Protein AF-A0A2G9S3C5-F1 (afdb_monomer_lite)

Secondary structure (DSSP, 8-state):
--HHHHHHHHHHHHHHHHHHHHHHHHHHT-SS--HHHHHH---EEE-TTS-EEEPPP-PPPPPPSSTT-----TTGGGSPPSSPPPGGGSPP----------------------S-----PPPPTT----TT-----------SS--S---S----PPP-----------TTSPPPPHHHHHHHHHIIIIIS---TT---SSTT----HHHHHHHHHHH-SS---HHHHHHHIIIIIHHHHTT-

pLDDT: mean 74.0, std 19.71, range [33.94, 97.19]

Organism: Aquarana catesbeiana (NCBI:txid8400)

InterPro domains:
  IPR001005 SANT/Myb domain [PS50090] (176-237)
  IPR009057 Homedomain-like superfamily [SSF46689] (173-240)
  IPR038000 E1A-binding protein p400 [PTHR46459] (43-244)

Sequence (244 aa):
MTKKKWEALHLKENKKWEERMAWEEAEEQLLTYTREDAYNKEFIYDGPDGQTEVMPIWTPPTPPQDENDIYIDSVMCLMYDTNPILESKLPPVYVRKEHKRHKADPAGRKKKQRHGESVVPPRSLFDRATPGMLKVKREGKEQKKNILLKQQAQFAKPLPTLVKPANESGPDNPEWLISEDWALLQAVKHLLELPLNLTVVSPAHTPNWDLVSDVVNSCSRIYRSSKQCRSRYENVIIPREEGK

Radius of gyration: 35.06 Å; chains: 1; bounding box: 85×92×86 Å

Structure (mmCIF, N/CA/C/O backbone):
data_AF-A0A2G9S3C5-F1
#
_entry.id   AF-A0A2G9S3C5-F1
#
loop_
_atom_site.group_PDB
_atom_site.id
_atom_site.type_symbol
_atom_site.label_atom_id
_atom_site.label_alt_id
_atom_site.label_comp_id
_atom_site.label_asym_id
_atom_site.label_entity_id
_atom_site.label_seq_id
_atom_site.pdbx_PDB_ins_code
_atom_site.Cartn_x
_atom_site.Cartn_y
_atom_site.Cartn_z
_atom_site.occupancy
_atom_site.B_iso_or_equiv
_atom_site.auth_seq_id
_atom_site.auth_comp_id
_atom_site.auth_asym_id
_atom_site.auth_atom_id
_atom_site.pdbx_PDB_model_num
ATOM 1 N N . MET A 1 1 ? -45.649 4.265 52.871 1.00 58.94 1 MET A N 1
ATOM 2 C CA . MET A 1 1 ? -44.458 5.094 52.560 1.00 58.94 1 MET A CA 1
ATOM 3 C C . MET A 1 1 ? -44.903 6.536 52.350 1.00 58.94 1 MET A C 1
ATOM 5 O O . MET A 1 1 ? -45.973 6.732 51.798 1.00 58.94 1 MET A O 1
ATOM 9 N N . THR A 1 2 ? -44.151 7.538 52.812 1.00 86.00 2 THR A N 1
ATOM 10 C CA . THR A 1 2 ? -44.475 8.959 52.573 1.00 86.00 2 THR A CA 1
ATOM 11 C C . THR A 1 2 ? -44.024 9.379 51.169 1.00 86.00 2 THR A C 1
ATOM 13 O O . THR A 1 2 ? -43.006 8.878 50.698 1.00 86.00 2 THR A O 1
ATOM 16 N N . LYS A 1 3 ? -44.736 10.309 50.510 1.00 87.69 3 LYS A N 1
ATOM 17 C CA . LYS A 1 3 ? -44.421 10.812 49.152 1.00 87.69 3 LYS A CA 1
ATOM 18 C C . LYS A 1 3 ? -42.932 11.154 48.968 1.00 87.69 3 LYS A C 1
ATOM 20 O O . LYS A 1 3 ? -42.312 10.691 48.022 1.00 87.69 3 LYS A O 1
ATOM 25 N N . LYS A 1 4 ? -42.328 11.817 49.961 1.00 86.44 4 LYS A N 1
ATOM 26 C CA . LYS A 1 4 ? -40.887 12.133 49.990 1.00 86.44 4 LYS A CA 1
ATOM 27 C C . LYS A 1 4 ? -39.967 10.905 49.938 1.00 86.44 4 LYS A C 1
ATOM 29 O O . LYS A 1 4 ? -38.906 10.965 49.330 1.00 86.44 4 LYS A O 1
ATOM 34 N N . LYS A 1 5 ? -40.340 9.792 50.584 1.00 89.00 5 LYS A N 1
ATOM 35 C CA . LYS A 1 5 ? -39.562 8.540 50.526 1.00 89.00 5 LYS A CA 1
ATOM 36 C C . LYS A 1 5 ? -39.658 7.894 49.143 1.00 89.00 5 LYS A C 1
ATOM 38 O O . LYS A 1 5 ? -38.667 7.346 48.682 1.00 89.00 5 LYS A O 1
ATOM 43 N N . TRP A 1 6 ? -40.821 7.975 48.493 1.00 91.38 6 TRP A N 1
ATOM 44 C CA . TRP A 1 6 ? -41.005 7.465 47.133 1.00 91.38 6 TRP A CA 1
ATOM 45 C C . TRP A 1 6 ? -40.217 8.290 46.111 1.00 91.38 6 TRP A C 1
ATOM 47 O O . TRP A 1 6 ? -39.456 7.718 45.343 1.00 91.38 6 TRP A O 1
ATOM 57 N N . GLU A 1 7 ? -40.301 9.622 46.176 1.00 91.06 7 GLU A N 1
ATOM 58 C CA . GLU A 1 7 ? -39.535 10.525 45.302 1.00 91.06 7 GLU A CA 1
ATOM 59 C C . GLU A 1 7 ? -38.023 10.287 45.429 1.00 91.06 7 GLU A C 1
ATOM 61 O O . GLU A 1 7 ? -37.321 10.211 44.426 1.00 91.06 7 GLU A O 1
ATOM 66 N N . ALA A 1 8 ? -37.523 10.094 46.654 1.00 90.06 8 ALA A N 1
ATOM 67 C CA . ALA A 1 8 ? -36.111 9.797 46.888 1.00 90.06 8 ALA A CA 1
ATOM 68 C C . ALA A 1 8 ? -35.679 8.427 46.332 1.00 90.06 8 ALA A C 1
ATOM 70 O O . ALA A 1 8 ? -34.569 8.299 45.816 1.00 90.06 8 ALA A O 1
ATOM 71 N N . LEU A 1 9 ? -36.532 7.400 46.434 1.00 90.94 9 LEU A N 1
ATOM 72 C CA . LEU A 1 9 ? -36.250 6.075 45.873 1.00 90.94 9 LEU A CA 1
ATOM 73 C C . LEU A 1 9 ? -36.279 6.094 44.344 1.00 90.94 9 LEU A C 1
ATOM 75 O O . LEU A 1 9 ? -35.345 5.594 43.728 1.00 90.94 9 LEU A O 1
ATOM 79 N N . HIS A 1 10 ? -37.293 6.723 43.755 1.00 91.56 10 HIS A N 1
ATOM 80 C CA . HIS A 1 10 ? -37.440 6.856 42.309 1.00 91.56 10 HIS A CA 1
ATOM 81 C C . HIS A 1 10 ? -36.294 7.671 41.698 1.00 91.56 10 HIS A C 1
ATOM 83 O O . HIS A 1 10 ? -35.719 7.281 40.690 1.00 91.56 10 HIS A O 1
ATOM 89 N N . LEU A 1 11 ? -35.887 8.774 42.338 1.00 91.75 11 LEU A N 1
ATOM 90 C CA . LEU A 1 11 ? -34.731 9.555 41.892 1.00 91.75 11 LEU A CA 1
ATOM 91 C C . LEU A 1 11 ? -33.436 8.733 41.946 1.00 91.75 11 LEU A C 1
ATOM 93 O O . LEU A 1 11 ? -32.604 8.819 41.048 1.00 91.75 11 LEU A O 1
ATOM 97 N N . LYS A 1 12 ? -33.269 7.910 42.987 1.00 93.00 12 LYS A N 1
ATOM 98 C CA . LYS A 1 12 ? -32.122 7.004 43.108 1.00 93.00 12 LYS A CA 1
ATOM 99 C C . LYS A 1 12 ? -32.145 5.910 42.039 1.00 93.00 12 LYS A C 1
ATOM 101 O O . LYS A 1 12 ? -31.086 5.514 41.569 1.00 93.00 12 LYS A O 1
ATOM 106 N N . GLU A 1 13 ? -33.321 5.407 41.690 1.00 93.56 13 GLU A N 1
ATOM 107 C CA . GLU A 1 13 ? -33.504 4.418 40.630 1.00 93.56 13 GLU A CA 1
ATOM 108 C C . GLU A 1 13 ? -33.208 5.013 39.251 1.00 93.56 13 GLU A C 1
ATOM 110 O O . GLU A 1 13 ? -32.383 4.453 38.537 1.00 93.56 13 GLU A O 1
ATOM 115 N N . ASN A 1 14 ? -33.759 6.187 38.927 1.00 91.19 14 ASN A N 1
ATOM 116 C CA . ASN A 1 14 ? -33.442 6.905 37.689 1.00 91.19 14 ASN A CA 1
ATOM 117 C C . ASN A 1 14 ? -31.948 7.189 37.561 1.00 91.19 14 ASN A C 1
ATOM 119 O O . ASN A 1 14 ? -31.365 6.902 36.525 1.00 91.19 14 ASN A O 1
ATOM 123 N N . LYS A 1 15 ? -31.305 7.675 38.628 1.00 94.06 15 LYS A N 1
ATOM 124 C CA . LYS A 1 15 ? -29.865 7.937 38.596 1.00 94.06 15 LYS A CA 1
ATOM 125 C C . LYS A 1 15 ? -29.054 6.666 38.322 1.00 94.06 15 LYS A C 1
ATOM 127 O O . LYS A 1 15 ? -28.095 6.701 37.565 1.00 94.06 15 LYS A O 1
ATOM 132 N N . LYS A 1 16 ? -29.445 5.530 38.909 1.00 94.06 16 LYS A N 1
ATOM 133 C CA . LYS A 1 16 ? -28.804 4.235 38.629 1.00 94.06 16 LYS A CA 1
ATOM 134 C C . LYS A 1 16 ? -29.024 3.773 37.190 1.00 94.06 16 LYS A C 1
ATOM 136 O O . LYS A 1 16 ? -28.143 3.132 36.628 1.00 94.06 16 LYS A O 1
ATOM 141 N N . TRP A 1 17 ? -30.202 4.039 36.629 1.00 88.88 17 TRP A N 1
ATOM 142 C CA . TRP A 1 17 ? -30.491 3.768 35.223 1.00 88.88 17 TRP A CA 1
ATOM 143 C C . TRP A 1 17 ? -29.614 4.623 34.310 1.00 88.88 17 TRP A C 1
ATOM 145 O O . TRP A 1 17 ? -28.966 4.076 33.429 1.00 88.88 17 TRP A O 1
ATOM 155 N N . GLU A 1 18 ? -29.515 5.925 34.574 1.00 90.88 18 GLU A N 1
ATOM 156 C CA . GLU A 1 18 ? -28.634 6.841 33.840 1.00 90.88 18 GLU A CA 1
ATOM 157 C C . GLU A 1 18 ? -27.159 6.421 33.936 1.00 90.88 18 GLU A C 1
ATOM 159 O O . GLU A 1 18 ? -26.472 6.370 32.922 1.00 90.88 18 GLU A O 1
ATOM 164 N N . GLU A 1 19 ? -26.677 6.057 35.131 1.00 91.56 19 GLU A N 1
ATOM 165 C CA . GLU A 1 19 ? -25.307 5.562 35.338 1.00 91.56 19 GLU A CA 1
ATOM 166 C C . GLU A 1 19 ? -25.033 4.265 34.558 1.00 91.56 19 GLU A C 1
ATOM 168 O O . GLU A 1 19 ? -23.937 4.093 34.030 1.00 91.56 19 GLU A O 1
ATOM 173 N N . ARG A 1 20 ? -26.021 3.367 34.450 1.00 91.88 20 ARG A N 1
ATOM 174 C CA . ARG A 1 20 ? -25.905 2.141 33.646 1.00 91.88 20 ARG A CA 1
ATOM 175 C C . ARG A 1 20 ? -25.849 2.446 32.152 1.00 91.88 20 ARG A C 1
ATOM 177 O O . ARG A 1 20 ? -24.963 1.935 31.484 1.00 91.88 20 ARG A O 1
ATOM 184 N N . MET A 1 21 ? -26.744 3.298 31.652 1.00 88.25 21 MET A N 1
ATOM 185 C CA . MET A 1 21 ? -26.746 3.687 30.237 1.00 88.25 21 MET A CA 1
ATOM 186 C C . MET A 1 21 ? -25.436 4.377 29.846 1.00 88.25 21 MET A C 1
ATOM 188 O O . MET A 1 21 ? -24.883 4.090 28.793 1.00 88.25 21 MET A O 1
ATOM 192 N N . ALA A 1 22 ? -24.906 5.242 30.715 1.00 89.62 22 ALA A N 1
ATOM 193 C CA . ALA A 1 22 ? -23.622 5.899 30.488 1.00 89.62 22 ALA A CA 1
ATOM 194 C C . ALA A 1 22 ? -22.447 4.906 30.463 1.00 89.62 22 ALA A C 1
ATOM 196 O O . ALA A 1 22 ? -21.470 5.129 29.752 1.00 89.62 22 ALA A O 1
ATOM 197 N N . TRP A 1 23 ? -22.527 3.820 31.239 1.00 85.00 23 TRP A N 1
ATOM 198 C CA . TRP A 1 23 ? -21.536 2.746 31.198 1.00 85.00 23 TRP A CA 1
ATOM 199 C C . TRP A 1 23 ? -21.605 1.959 29.886 1.00 85.00 23 TRP A C 1
ATOM 201 O O . TRP A 1 23 ? -20.572 1.764 29.256 1.00 85.00 23 TRP A O 1
ATOM 211 N N . GLU A 1 24 ? -22.807 1.562 29.457 1.00 83.31 24 GLU A N 1
ATOM 212 C CA . GLU A 1 24 ? -23.030 0.849 28.188 1.00 83.31 24 GLU A CA 1
ATOM 213 C C . GLU A 1 24 ? -22.575 1.690 26.981 1.00 83.31 24 GLU A C 1
ATOM 215 O O . GLU A 1 24 ? -21.874 1.192 26.105 1.00 83.31 24 GLU A O 1
ATOM 220 N N . GLU A 1 25 ? -22.882 2.991 26.968 1.00 85.75 25 GLU A N 1
ATOM 221 C CA . GLU A 1 25 ? -22.425 3.910 25.918 1.00 85.75 25 GLU A CA 1
ATOM 222 C C . GLU A 1 25 ? -20.893 4.067 25.917 1.00 85.75 25 GLU A C 1
ATOM 224 O O . GLU A 1 25 ? -20.264 4.098 24.858 1.00 85.75 25 GLU A O 1
ATOM 229 N N . ALA A 1 26 ? -20.263 4.144 27.095 1.00 85.06 26 ALA A N 1
ATOM 230 C CA . ALA A 1 26 ? -18.806 4.212 27.202 1.00 85.06 26 ALA A CA 1
ATOM 231 C C . ALA A 1 26 ? -18.125 2.917 26.730 1.00 85.06 26 ALA A C 1
ATOM 233 O O . ALA A 1 26 ? -17.041 2.975 26.151 1.00 85.06 26 ALA A O 1
ATOM 234 N N . GLU A 1 27 ? -18.756 1.766 26.962 1.00 80.62 27 GLU A N 1
ATOM 235 C CA . GLU A 1 27 ? -18.300 0.459 26.490 1.00 80.62 27 GLU A CA 1
ATOM 236 C C . GLU A 1 27 ? -18.414 0.337 24.964 1.00 80.62 27 GLU A C 1
ATOM 238 O O . GLU A 1 27 ? -17.458 -0.087 24.318 1.00 80.62 27 GLU A O 1
ATOM 243 N N . GLU A 1 28 ? -19.513 0.803 24.362 1.00 78.00 28 GLU A N 1
ATOM 244 C CA . GLU A 1 28 ? -19.684 0.841 22.901 1.00 78.00 28 GLU A CA 1
ATOM 245 C C . GLU A 1 28 ? -18.657 1.762 22.212 1.00 78.00 28 GLU A C 1
ATOM 247 O O . GLU A 1 28 ? -18.211 1.493 21.095 1.00 78.00 28 GLU A O 1
ATOM 252 N N . GLN A 1 29 ? -18.227 2.830 22.891 1.00 80.81 29 GLN A N 1
ATOM 253 C CA . GLN A 1 29 ? -17.188 3.741 22.398 1.00 80.81 29 GLN A CA 1
ATOM 254 C C . GLN A 1 29 ? -15.762 3.172 22.490 1.00 80.81 29 GLN A C 1
ATOM 256 O O . GLN A 1 29 ? -14.834 3.766 21.925 1.00 80.81 29 GLN A O 1
ATOM 261 N N . LEU A 1 30 ? -15.541 2.047 23.182 1.00 83.31 30 LEU A N 1
ATOM 262 C CA . LEU A 1 30 ? -14.220 1.428 23.238 1.00 83.31 30 LEU A CA 1
ATOM 263 C C . LEU A 1 30 ? -13.826 0.888 21.861 1.00 83.31 30 LEU A C 1
ATOM 265 O O . LEU A 1 30 ? -14.464 0.016 21.280 1.00 83.31 30 LEU A O 1
ATOM 269 N N . LEU A 1 31 ? -12.679 1.351 21.367 1.00 79.12 31 LEU A N 1
ATOM 270 C CA . LEU A 1 31 ? -12.086 0.862 20.121 1.00 79.12 31 LEU A CA 1
ATOM 271 C C . LEU A 1 31 ? -11.351 -0.485 20.294 1.00 79.12 31 LEU A C 1
ATOM 273 O O . LEU A 1 31 ? -10.709 -0.970 19.363 1.00 79.12 31 LEU A O 1
ATOM 277 N N . THR A 1 32 ? -11.382 -1.062 21.498 1.00 81.12 32 THR A N 1
ATOM 278 C CA . THR A 1 32 ? -10.677 -2.293 21.869 1.00 81.12 32 THR A CA 1
ATOM 279 C C . THR A 1 32 ? -11.643 -3.276 22.507 1.00 81.12 32 THR A C 1
ATOM 281 O O . THR A 1 32 ? -12.335 -2.917 23.454 1.00 81.12 32 THR A O 1
ATOM 284 N N . TYR A 1 33 ? -11.630 -4.517 22.032 1.00 78.25 33 TYR A N 1
ATOM 285 C CA . TYR A 1 33 ? -12.444 -5.604 22.571 1.00 78.25 33 TYR A CA 1
ATOM 286 C C . TYR A 1 33 ? -11.675 -6.387 23.632 1.00 78.25 33 TYR A C 1
ATOM 288 O O . TYR A 1 33 ? -10.461 -6.587 23.497 1.00 78.25 33 TYR A O 1
ATOM 296 N N . THR A 1 34 ? -12.370 -6.856 24.670 1.00 84.81 34 THR A N 1
ATOM 297 C CA . THR A 1 34 ? -11.782 -7.833 25.592 1.00 84.81 34 THR A CA 1
ATOM 298 C C . THR A 1 34 ? -11.634 -9.191 24.901 1.00 84.81 34 THR A C 1
ATOM 300 O O . THR A 1 34 ? -12.182 -9.444 23.823 1.00 84.81 34 THR A O 1
ATOM 303 N N . ARG A 1 35 ? -10.848 -10.088 25.505 1.00 85.31 35 ARG A N 1
ATOM 304 C CA . ARG A 1 35 ? -10.670 -11.449 24.983 1.00 85.31 35 ARG A CA 1
ATOM 305 C C . ARG A 1 35 ? -12.000 -12.200 24.987 1.00 85.31 35 ARG A C 1
ATOM 307 O O . ARG A 1 35 ? -12.290 -12.925 24.043 1.00 85.31 35 ARG A O 1
ATOM 314 N N . GLU A 1 36 ? -12.781 -12.028 26.044 1.00 85.38 36 GLU A N 1
ATOM 315 C CA . GLU A 1 36 ? -14.099 -12.623 26.219 1.00 85.38 36 GLU A CA 1
ATOM 316 C C . GLU A 1 36 ? -15.082 -12.108 25.159 1.00 85.38 36 GLU A C 1
ATOM 318 O O . GLU A 1 36 ? -15.776 -12.917 24.542 1.00 85.38 36 GLU A O 1
ATOM 323 N N . ASP A 1 37 ? -15.068 -10.804 24.862 1.00 83.94 37 ASP A N 1
ATOM 324 C CA . ASP A 1 37 ? -15.900 -10.226 23.797 1.00 83.94 37 ASP A CA 1
ATOM 325 C C . ASP A 1 37 ? -15.553 -10.821 22.436 1.00 83.94 37 ASP A C 1
ATOM 327 O O . ASP A 1 37 ? -16.444 -11.179 21.677 1.00 83.94 37 ASP A O 1
ATOM 331 N N . ALA A 1 38 ? -14.262 -10.982 22.129 1.00 78.44 38 ALA A N 1
ATOM 332 C CA . ALA A 1 38 ? -13.828 -11.549 20.854 1.00 78.44 38 ALA A CA 1
ATOM 333 C C . ALA A 1 38 ? -14.324 -12.991 20.634 1.00 78.44 38 ALA A C 1
ATOM 335 O O . ALA A 1 38 ? -14.542 -13.383 19.490 1.00 78.44 38 ALA A O 1
ATOM 336 N N . TYR A 1 39 ? -14.511 -13.772 21.705 1.00 79.56 39 TYR A N 1
ATOM 337 C CA . TYR A 1 39 ? -15.051 -15.134 21.617 1.00 79.56 39 TYR A CA 1
ATOM 338 C C . TYR A 1 39 ? -16.579 -15.187 21.578 1.00 79.56 39 TYR A C 1
ATOM 340 O O . TYR A 1 39 ? -17.127 -16.115 20.989 1.00 79.56 39 TYR A O 1
ATOM 348 N N . ASN A 1 40 ? -17.255 -14.214 22.189 1.00 82.25 40 ASN A N 1
ATOM 349 C CA . ASN A 1 40 ? -18.713 -14.208 22.323 1.00 82.25 40 ASN A CA 1
ATOM 350 C C . ASN A 1 40 ? -19.420 -13.308 21.299 1.00 82.25 40 ASN A C 1
ATOM 352 O O . ASN A 1 40 ? -20.647 -13.237 21.297 1.00 82.25 40 ASN A O 1
ATOM 356 N N . LYS A 1 41 ? -18.676 -12.587 20.452 1.00 81.12 41 LYS A N 1
ATOM 357 C CA . LYS A 1 41 ? -19.264 -11.652 19.493 1.00 81.12 41 LYS A CA 1
ATOM 358 C C . LYS A 1 41 ? -19.972 -12.395 18.364 1.00 81.12 41 LYS A C 1
ATOM 360 O O . LYS A 1 41 ? -19.339 -12.960 17.476 1.00 81.12 41 LYS A O 1
ATOM 365 N N . GLU A 1 42 ? -21.296 -12.331 18.384 1.00 83.31 42 GLU A N 1
ATOM 366 C CA . GLU A 1 42 ? -22.142 -12.753 17.274 1.00 83.31 42 GLU A CA 1
ATOM 367 C C . GLU A 1 42 ? -22.182 -11.638 16.220 1.00 83.31 42 GLU A C 1
ATOM 369 O O . GLU A 1 42 ? -22.513 -10.487 16.513 1.00 83.31 42 GLU A O 1
ATOM 374 N N . PHE A 1 43 ? -21.809 -11.968 14.985 1.00 84.31 43 PHE A N 1
ATOM 375 C CA . PHE A 1 43 ? -21.926 -11.057 13.850 1.00 84.31 43 PHE A CA 1
ATOM 376 C C . PHE A 1 43 ? -23.251 -11.326 13.155 1.00 84.31 43 PHE A C 1
ATOM 378 O O . PHE A 1 43 ? -23.541 -12.463 12.798 1.00 84.31 43 PHE A O 1
ATOM 385 N N . ILE A 1 44 ? -24.056 -10.289 12.965 1.00 89.31 44 ILE A N 1
ATOM 386 C CA . ILE A 1 44 ? -25.418 -10.411 12.457 1.00 89.31 44 ILE A CA 1
ATOM 387 C C . ILE A 1 44 ? -25.550 -9.571 11.185 1.00 89.31 44 ILE A C 1
ATOM 389 O O . ILE A 1 44 ? -25.095 -8.428 11.140 1.00 89.31 44 ILE A O 1
ATOM 393 N N . TYR A 1 45 ? -26.160 -10.148 10.153 1.00 83.94 45 TYR A N 1
ATOM 394 C CA . TYR A 1 45 ? -26.544 -9.464 8.926 1.00 83.94 45 TYR A CA 1
ATOM 395 C C . TYR A 1 45 ? -28.065 -9.339 8.857 1.00 83.94 45 TYR A C 1
ATOM 397 O O . TYR A 1 45 ? -28.782 -10.340 8.874 1.00 83.94 45 TYR A O 1
ATOM 405 N N . ASP A 1 46 ? -28.547 -8.103 8.743 1.00 90.31 46 ASP A N 1
ATOM 406 C CA . ASP A 1 46 ? -29.955 -7.819 8.487 1.00 90.31 46 ASP A CA 1
ATOM 407 C C . ASP A 1 46 ? -30.196 -7.720 6.978 1.00 90.31 46 ASP A C 1
ATOM 409 O O . ASP A 1 46 ? -29.747 -6.787 6.301 1.00 90.31 46 ASP A O 1
ATOM 413 N N . GLY A 1 47 ? -30.906 -8.711 6.444 1.00 86.00 47 GLY A N 1
ATOM 414 C CA . GLY A 1 47 ? -31.291 -8.763 5.044 1.00 86.00 47 GLY A CA 1
ATOM 415 C C . GLY A 1 47 ? -32.387 -7.747 4.692 1.00 86.00 47 GLY A C 1
ATOM 416 O O . GLY A 1 47 ? -33.146 -7.301 5.557 1.00 86.00 47 GLY A O 1
ATOM 417 N N . PRO A 1 48 ? -32.543 -7.409 3.399 1.00 83.31 48 PRO A N 1
ATOM 418 C CA . PRO A 1 48 ? -33.552 -6.452 2.931 1.00 83.31 48 PRO A CA 1
ATOM 419 C C . PRO A 1 48 ? -35.002 -6.879 3.228 1.00 83.31 48 PRO A C 1
ATOM 421 O O . PRO A 1 48 ? -35.887 -6.028 3.278 1.00 83.31 48 PRO A O 1
ATOM 424 N N . ASP A 1 49 ? -35.235 -8.171 3.471 1.00 87.06 49 ASP A N 1
ATOM 425 C CA . ASP A 1 49 ? -36.547 -8.745 3.790 1.00 87.06 49 ASP A CA 1
ATOM 426 C C . ASP A 1 49 ? -36.853 -8.755 5.304 1.00 87.06 49 ASP A C 1
ATOM 428 O O . ASP A 1 49 ? -37.858 -9.325 5.734 1.00 87.06 49 ASP A O 1
ATOM 432 N N . GLY A 1 50 ? -35.982 -8.156 6.129 1.00 84.06 50 GLY A N 1
ATOM 433 C CA . GLY A 1 50 ? -36.092 -8.168 7.593 1.00 84.06 50 GLY A CA 1
ATOM 434 C C . GLY A 1 50 ? -35.746 -9.517 8.232 1.00 84.06 50 GLY A C 1
ATOM 435 O O . GLY A 1 50 ? -36.054 -9.736 9.401 1.00 84.06 50 GLY A O 1
ATOM 436 N N . GLN A 1 51 ? -35.141 -10.427 7.465 1.00 86.12 51 GLN A N 1
ATOM 437 C CA . GLN A 1 51 ? -34.552 -11.657 7.983 1.00 86.12 51 GLN A CA 1
ATOM 438 C C . GLN A 1 51 ? -33.163 -11.354 8.532 1.00 86.12 51 GLN A C 1
ATOM 440 O O . GLN A 1 51 ? -32.347 -10.726 7.859 1.00 86.12 51 GLN A O 1
ATOM 445 N N . THR A 1 52 ? -32.914 -11.827 9.743 1.00 88.38 52 THR A N 1
ATOM 446 C CA . THR A 1 52 ? -31.653 -11.644 10.450 1.00 88.38 52 THR A CA 1
ATOM 447 C C . THR A 1 52 ? -30.873 -12.955 10.388 1.00 88.38 52 THR A C 1
ATOM 449 O O . THR A 1 52 ? -31.350 -13.982 10.872 1.00 88.38 52 THR A O 1
ATOM 452 N N . GLU A 1 53 ? -29.692 -12.940 9.771 1.00 85.50 53 GLU A N 1
ATOM 453 C CA . GLU A 1 53 ? -28.825 -14.112 9.619 1.00 85.50 53 GLU A CA 1
ATOM 454 C C . GLU A 1 53 ? -27.523 -13.921 10.405 1.00 85.50 53 GLU A C 1
ATOM 456 O O . GLU A 1 53 ? -26.874 -12.877 10.317 1.00 85.50 53 GLU A O 1
ATOM 461 N N . VAL A 1 54 ? -27.125 -14.934 11.180 1.00 86.38 54 VAL A N 1
ATOM 462 C CA . VAL A 1 54 ? -25.832 -14.929 11.876 1.00 86.38 54 VAL A CA 1
ATOM 463 C C . VAL A 1 54 ? -24.733 -15.194 10.852 1.00 86.38 54 VAL A C 1
ATOM 465 O O . VAL A 1 54 ? -24.718 -16.233 10.194 1.00 86.38 54 VAL A O 1
ATOM 468 N N . MET A 1 55 ? -23.803 -14.254 10.724 1.00 84.50 55 MET A N 1
ATOM 469 C CA . MET A 1 55 ? -22.681 -14.362 9.806 1.00 84.50 55 MET A CA 1
ATOM 470 C C . MET A 1 55 ? -21.695 -15.426 10.287 1.00 84.50 55 MET A C 1
ATOM 472 O O . MET A 1 55 ? -21.223 -15.359 11.428 1.00 84.50 55 MET A O 1
ATOM 476 N N . PRO A 1 56 ? -21.344 -16.398 9.429 1.00 80.19 56 PRO A N 1
ATOM 477 C CA . PRO A 1 56 ? -20.370 -17.408 9.792 1.00 80.19 56 PRO A CA 1
ATOM 478 C C . PRO A 1 56 ? -18.990 -16.766 9.954 1.00 80.19 56 PRO A C 1
ATOM 480 O O . PRO A 1 56 ? -18.547 -15.963 9.131 1.00 80.19 56 PRO A O 1
ATOM 483 N N . ILE A 1 57 ? -18.282 -17.151 11.013 1.00 78.06 57 ILE A N 1
ATOM 484 C CA . ILE A 1 57 ? -16.870 -16.809 11.179 1.00 78.06 57 ILE A CA 1
ATOM 485 C C . ILE A 1 57 ? -16.065 -17.769 10.307 1.00 78.06 57 ILE A C 1
ATOM 487 O O . ILE A 1 57 ? -16.219 -18.985 10.421 1.00 78.06 57 ILE A O 1
ATOM 491 N N . TRP A 1 58 ? -15.191 -17.233 9.452 1.00 79.00 58 TRP A N 1
ATOM 492 C CA . TRP A 1 58 ? -14.257 -18.069 8.705 1.00 79.00 58 TRP A CA 1
ATOM 493 C C . TRP A 1 58 ? -13.334 -18.792 9.684 1.00 79.00 58 TRP A C 1
ATOM 495 O O . TRP A 1 58 ? -12.531 -18.170 10.384 1.00 79.00 58 TRP A O 1
ATOM 505 N N . THR A 1 59 ? -13.457 -20.111 9.733 1.00 74.00 59 THR A N 1
ATOM 506 C CA . THR A 1 59 ? -12.535 -20.974 10.456 1.00 74.00 59 THR A CA 1
ATOM 507 C C . THR A 1 59 ? -11.610 -21.641 9.446 1.00 74.00 59 THR A C 1
ATOM 509 O O . THR A 1 59 ? -12.045 -22.009 8.351 1.00 74.00 59 THR A O 1
ATOM 512 N N . PRO A 1 60 ? -10.312 -21.773 9.765 1.00 74.69 60 PRO A N 1
ATOM 513 C CA . PRO A 1 60 ? -9.399 -22.454 8.870 1.00 74.69 60 PRO A CA 1
ATOM 514 C C . PRO A 1 60 ? -9.878 -23.896 8.646 1.00 74.69 60 PRO A C 1
ATOM 516 O O . PRO A 1 60 ? -10.437 -24.507 9.564 1.00 74.69 60 PRO A O 1
ATOM 519 N N . PRO A 1 61 ? -9.639 -24.456 7.449 1.00 71.44 61 PRO A N 1
ATOM 520 C CA . PRO A 1 61 ? -9.971 -25.841 7.163 1.00 71.44 61 PRO A CA 1
ATOM 521 C C . PRO A 1 61 ? -9.362 -26.762 8.219 1.00 71.44 61 PRO A C 1
ATOM 523 O O . PRO A 1 61 ? -8.150 -26.733 8.447 1.00 71.44 61 PRO A O 1
ATOM 526 N N . THR A 1 62 ? -10.198 -27.578 8.866 1.00 67.94 62 THR A N 1
ATOM 527 C CA . THR A 1 62 ? -9.685 -28.624 9.755 1.00 67.94 62 THR A CA 1
ATOM 528 C C . THR A 1 62 ? -9.036 -29.690 8.872 1.00 67.94 62 THR A C 1
ATOM 530 O O . THR A 1 62 ? -9.690 -30.154 7.937 1.00 67.94 62 THR A O 1
ATOM 533 N N . PRO A 1 63 ? -7.760 -30.054 9.097 1.00 72.81 63 PRO A N 1
ATOM 534 C CA . PRO A 1 63 ? -7.126 -31.114 8.324 1.00 72.81 63 PRO A CA 1
ATOM 535 C C . PRO A 1 63 ? -7.929 -32.418 8.445 1.00 72.81 63 PRO A C 1
ATOM 537 O O . PRO A 1 63 ? -8.359 -32.727 9.562 1.00 72.81 63 PRO A O 1
ATOM 540 N N . PRO A 1 64 ? -8.113 -33.175 7.347 1.00 73.56 64 PRO A N 1
ATOM 541 C CA . PRO A 1 64 ? -8.878 -34.414 7.381 1.00 73.56 64 PRO A CA 1
ATOM 542 C C . PRO A 1 64 ? -8.263 -35.402 8.378 1.00 73.56 64 PRO A C 1
ATOM 544 O O . PRO A 1 64 ? -7.042 -35.588 8.407 1.00 73.56 64 PRO A O 1
ATOM 547 N N . GLN A 1 65 ? -9.102 -35.992 9.231 1.00 72.94 65 GLN A N 1
ATOM 548 C CA . GLN A 1 65 ? -8.662 -36.909 10.294 1.00 72.94 65 GLN A CA 1
ATOM 549 C C . GLN A 1 65 ? -8.486 -38.350 9.784 1.00 72.94 65 GLN A C 1
ATOM 551 O O . GLN A 1 65 ? -7.671 -39.094 10.334 1.00 72.94 65 GLN A O 1
ATOM 556 N N . ASP A 1 66 ? -9.223 -38.743 8.739 1.00 79.62 66 ASP A N 1
ATOM 557 C CA . ASP A 1 66 ? -9.181 -40.075 8.129 1.00 79.62 66 ASP A CA 1
ATOM 558 C C . ASP A 1 66 ? -9.320 -40.032 6.588 1.00 79.62 66 ASP A C 1
ATOM 560 O O . ASP A 1 66 ? -9.542 -38.977 5.995 1.00 79.62 66 ASP A O 1
ATOM 564 N N . GLU A 1 67 ? -9.149 -41.183 5.922 1.00 76.88 67 GLU A N 1
ATOM 565 C CA . GLU A 1 67 ? -9.259 -41.307 4.453 1.00 76.88 67 GLU A CA 1
ATOM 566 C C . GLU A 1 67 ? -10.698 -41.146 3.920 1.00 76.88 67 GLU A C 1
ATOM 568 O O . GLU A 1 67 ? -10.893 -41.025 2.710 1.00 76.88 67 GLU A O 1
ATOM 573 N N . ASN A 1 68 ? -11.701 -41.131 4.803 1.00 77.75 68 ASN A N 1
ATOM 574 C CA . ASN A 1 68 ? -13.113 -40.971 4.461 1.00 77.75 68 ASN A CA 1
ATOM 575 C C . ASN A 1 68 ? -13.633 -39.550 4.750 1.00 77.75 68 ASN A C 1
ATOM 577 O O . ASN A 1 68 ? -14.808 -39.272 4.494 1.00 77.75 68 ASN A O 1
ATOM 581 N N . ASP A 1 69 ? -12.787 -38.661 5.272 1.00 78.62 69 ASP A N 1
ATOM 582 C CA . ASP A 1 69 ? -13.153 -37.309 5.667 1.00 78.62 69 ASP A CA 1
ATOM 583 C C . ASP A 1 69 ? -13.271 -36.417 4.421 1.00 78.62 69 ASP A C 1
ATOM 585 O O . ASP A 1 69 ? -12.290 -36.063 3.758 1.00 78.62 69 ASP A O 1
ATOM 589 N N . ILE A 1 70 ? -14.511 -36.094 4.051 1.00 70.81 70 ILE A N 1
ATOM 590 C CA . ILE A 1 70 ? -14.807 -35.231 2.909 1.00 70.81 70 ILE A CA 1
ATOM 591 C C . ILE A 1 70 ? -14.716 -33.785 3.384 1.00 70.81 70 ILE A C 1
ATOM 593 O O . ILE A 1 70 ? -15.561 -33.311 4.142 1.00 70.81 70 ILE A O 1
ATOM 597 N N . TYR A 1 71 ? -13.721 -33.061 2.878 1.00 71.69 71 TYR A N 1
ATOM 598 C CA . TYR A 1 71 ? -13.583 -31.633 3.129 1.00 71.69 71 TYR A CA 1
ATOM 599 C C . TYR A 1 71 ? -14.791 -30.862 2.569 1.00 71.69 71 TYR A C 1
ATOM 601 O O . TYR A 1 71 ? -14.970 -30.762 1.353 1.00 71.69 71 TYR A O 1
ATOM 609 N N . ILE A 1 72 ? -15.621 -30.315 3.461 1.00 69.50 72 ILE A N 1
ATOM 610 C CA . ILE A 1 72 ? -16.751 -29.451 3.109 1.00 69.50 72 ILE A CA 1
ATOM 611 C C . ILE A 1 72 ? -16.406 -28.022 3.516 1.00 69.50 72 ILE A C 1
ATOM 613 O O . ILE A 1 72 ? -16.389 -27.687 4.700 1.00 69.50 72 ILE A O 1
ATOM 617 N N . ASP A 1 73 ? -16.176 -27.164 2.526 1.00 72.12 73 ASP A N 1
ATOM 618 C CA . ASP A 1 73 ? -16.046 -25.732 2.757 1.00 72.12 73 ASP A CA 1
ATOM 619 C C . ASP A 1 73 ? -17.410 -25.044 2.623 1.00 72.12 73 ASP A C 1
ATOM 621 O O . ASP A 1 73 ? -17.878 -24.722 1.527 1.00 72.12 73 ASP A O 1
ATOM 625 N N . SER A 1 74 ? -18.057 -24.834 3.771 1.00 70.38 74 SER A N 1
ATOM 626 C CA . SER A 1 74 ? -19.358 -24.165 3.857 1.00 70.38 74 SER A CA 1
ATOM 627 C C . SER A 1 74 ? -19.351 -22.712 3.366 1.00 70.38 74 SER A C 1
ATOM 629 O O . SER A 1 74 ? -20.413 -22.205 3.016 1.00 70.38 74 SER A O 1
ATOM 631 N N . VAL A 1 75 ? -18.190 -22.044 3.293 1.00 71.25 75 VAL A N 1
ATOM 632 C CA . VAL A 1 75 ? -18.107 -20.632 2.885 1.00 71.25 75 VAL A CA 1
ATOM 633 C C . VAL A 1 75 ? -17.788 -20.447 1.403 1.00 71.25 75 VAL A C 1
ATOM 635 O O . VAL A 1 75 ? -17.783 -19.316 0.922 1.00 71.25 75 VAL A O 1
ATOM 638 N N . MET A 1 76 ? -17.568 -21.523 0.638 1.00 70.94 76 MET A N 1
ATOM 639 C CA . MET A 1 76 ? -17.298 -21.422 -0.806 1.00 70.94 76 MET A CA 1
ATOM 640 C C . MET A 1 76 ? -18.421 -20.727 -1.580 1.00 70.94 76 MET A C 1
ATOM 642 O O . MET A 1 76 ? -18.153 -20.044 -2.566 1.00 70.94 76 MET A O 1
ATOM 646 N N . CYS A 1 77 ? -19.668 -20.841 -1.121 1.00 70.81 77 CYS A N 1
ATOM 647 C CA . CYS A 1 77 ? -20.806 -20.132 -1.707 1.00 70.81 77 CYS A CA 1
ATOM 648 C C . CYS A 1 77 ? -20.843 -18.626 -1.382 1.00 70.81 77 CYS A C 1
ATOM 650 O O . CYS A 1 77 ? -21.617 -17.902 -2.003 1.00 70.81 77 CYS A O 1
ATOM 652 N N . LEU A 1 78 ? -20.016 -18.155 -0.442 1.00 76.00 78 LEU A N 1
ATOM 653 C CA . LEU A 1 78 ? -19.889 -16.745 -0.054 1.00 76.00 78 LEU A CA 1
ATOM 654 C C . LEU A 1 78 ? -18.733 -16.030 -0.774 1.00 76.00 78 LEU A C 1
ATOM 656 O O . LEU A 1 78 ? -18.565 -14.820 -0.628 1.00 76.00 78 LEU A O 1
ATOM 660 N N . MET A 1 79 ? -17.917 -16.765 -1.533 1.00 80.19 79 MET A N 1
ATOM 661 C CA . MET A 1 79 ? -16.785 -16.209 -2.273 1.00 80.19 79 MET A CA 1
ATOM 662 C C . MET A 1 79 ? -17.235 -15.436 -3.517 1.00 80.19 79 MET A C 1
ATOM 664 O O . MET A 1 79 ? -18.381 -15.516 -3.963 1.00 80.19 79 MET A O 1
ATOM 668 N N . TYR A 1 80 ? -16.302 -14.687 -4.109 1.00 82.38 80 TYR A N 1
ATOM 669 C CA . TYR A 1 80 ? -16.537 -14.040 -5.395 1.00 82.38 80 TYR A CA 1
ATOM 670 C C . TYR A 1 80 ? -16.869 -15.068 -6.479 1.00 82.38 80 TYR A C 1
ATOM 672 O O . TYR A 1 80 ? -16.235 -16.121 -6.572 1.00 82.38 80 TYR A O 1
ATOM 680 N N . ASP A 1 81 ? -17.825 -14.717 -7.338 1.00 81.88 81 ASP A N 1
ATOM 681 C CA . ASP A 1 81 ? -18.064 -15.455 -8.572 1.00 81.88 81 ASP A CA 1
ATOM 682 C C . ASP A 1 81 ? -16.795 -15.412 -9.440 1.00 81.88 81 ASP A C 1
ATOM 684 O O . ASP A 1 81 ? -16.121 -14.387 -9.560 1.00 81.88 81 ASP A O 1
ATOM 688 N N . THR A 1 82 ? -16.474 -16.545 -10.055 1.00 86.88 82 THR A N 1
ATOM 689 C CA . THR A 1 82 ? -15.391 -16.670 -11.038 1.00 86.88 82 THR A CA 1
ATOM 690 C C . THR A 1 82 ? -15.605 -15.794 -12.271 1.00 86.88 82 THR A C 1
ATOM 692 O O . THR A 1 82 ? -14.641 -15.411 -12.935 1.00 86.88 82 THR A O 1
ATOM 695 N N . ASN A 1 83 ? -16.860 -15.467 -12.589 1.00 89.94 83 ASN A N 1
ATOM 696 C CA . ASN A 1 83 ? -17.188 -14.600 -13.708 1.00 89.94 83 ASN A CA 1
ATOM 697 C C . ASN A 1 83 ? -17.054 -13.123 -13.307 1.00 89.94 83 ASN A C 1
ATOM 699 O O . ASN A 1 83 ? -17.565 -12.720 -12.259 1.00 89.94 83 ASN A O 1
ATOM 703 N N . PRO A 1 84 ? -16.430 -12.275 -14.146 1.00 89.00 84 PRO A N 1
ATOM 704 C CA . PRO A 1 84 ? -16.350 -10.849 -13.869 1.00 89.00 84 PRO A CA 1
ATOM 705 C C . PRO A 1 84 ? -17.754 -10.236 -13.792 1.00 89.00 84 PRO A C 1
ATOM 707 O O . PRO A 1 84 ? -18.640 -10.549 -14.591 1.00 89.00 84 PRO A O 1
ATOM 710 N N . ILE A 1 85 ? -17.952 -9.332 -12.832 1.00 90.44 85 ILE A N 1
ATOM 711 C CA . ILE A 1 85 ? -19.231 -8.649 -12.639 1.00 90.44 85 ILE A CA 1
ATOM 712 C C . ILE A 1 85 ? -19.588 -7.802 -13.873 1.00 90.44 85 ILE A C 1
ATOM 714 O O . ILE A 1 85 ? -18.753 -7.087 -14.426 1.00 90.44 85 ILE A O 1
ATOM 718 N N . LEU A 1 86 ? -20.847 -7.875 -14.310 1.00 91.69 86 LEU A N 1
ATOM 719 C CA . LEU A 1 86 ? -21.349 -7.078 -15.433 1.00 91.69 86 LEU A CA 1
ATOM 720 C C . LEU A 1 86 ? -21.312 -5.576 -15.109 1.00 91.69 86 LEU A C 1
ATOM 722 O O . LEU A 1 86 ? -21.665 -5.177 -13.999 1.00 91.69 86 LEU A O 1
ATOM 726 N N . GLU A 1 87 ? -21.000 -4.736 -16.104 1.00 85.50 87 GLU A N 1
ATOM 727 C CA . GLU A 1 87 ? -20.941 -3.270 -15.949 1.00 85.50 87 GLU A CA 1
ATOM 728 C C . GLU A 1 87 ? -22.235 -2.665 -15.382 1.00 85.50 87 GLU A C 1
ATOM 730 O O . GLU A 1 87 ? -22.190 -1.705 -14.621 1.00 85.50 87 GLU A O 1
ATOM 735 N N . SER A 1 88 ? -23.396 -3.255 -15.684 1.00 90.19 88 SER A N 1
ATOM 736 C CA . SER A 1 88 ? -24.699 -2.801 -15.178 1.00 90.19 88 SER A CA 1
ATOM 737 C C . SER A 1 88 ? -24.883 -2.977 -13.667 1.00 90.19 88 SER A C 1
ATOM 739 O O . SER A 1 88 ? -25.775 -2.361 -13.091 1.00 90.19 88 SER A O 1
ATOM 741 N N . LYS A 1 89 ? -24.096 -3.858 -13.036 1.00 90.38 89 LYS A N 1
ATOM 742 C CA . LYS A 1 89 ? -24.104 -4.097 -11.585 1.00 90.38 89 LYS A CA 1
ATOM 743 C C . LYS A 1 89 ? -23.017 -3.300 -10.861 1.00 90.38 89 LYS A C 1
ATOM 745 O O . LYS A 1 89 ? -22.976 -3.317 -9.633 1.00 90.38 89 LYS A O 1
ATOM 750 N N . LEU A 1 90 ? -22.133 -2.626 -11.597 1.00 87.56 90 LEU A N 1
ATOM 751 C CA . LEU A 1 90 ? -21.136 -1.755 -10.993 1.00 87.56 90 LEU A CA 1
ATOM 752 C C . LEU A 1 90 ? -21.810 -0.484 -10.452 1.00 87.56 90 LEU A C 1
ATOM 754 O O . LEU A 1 90 ? -22.768 0.013 -11.051 1.00 87.56 90 LEU A O 1
ATOM 758 N N . PRO A 1 91 ? -21.311 0.080 -9.338 1.00 89.25 91 PRO A N 1
ATOM 759 C CA . PRO A 1 91 ? -21.745 1.390 -8.875 1.00 89.25 91 PRO A CA 1
ATOM 760 C C . PRO A 1 91 ? -21.607 2.443 -9.988 1.00 89.25 91 PRO A C 1
ATOM 762 O O . PRO A 1 91 ? -20.657 2.371 -10.775 1.00 89.25 91 PRO A O 1
ATOM 765 N N . PRO A 1 92 ? -22.499 3.451 -10.054 1.00 85.94 92 PRO A N 1
ATOM 766 C CA . PRO A 1 92 ? -22.400 4.509 -11.050 1.00 85.94 92 PRO A CA 1
ATOM 767 C C . PRO A 1 92 ? -21.018 5.162 -11.024 1.00 85.94 92 PRO A C 1
ATOM 769 O O . PRO A 1 92 ? -20.580 5.673 -9.991 1.00 85.94 92 PRO A O 1
ATOM 772 N N . VAL A 1 93 ? -20.337 5.171 -12.170 1.00 81.44 93 VAL A N 1
ATOM 773 C CA . VAL A 1 93 ? -19.041 5.840 -12.303 1.00 81.44 93 VAL A CA 1
ATOM 774 C C . VAL A 1 93 ? -19.248 7.326 -12.031 1.00 81.44 93 VAL A C 1
ATOM 776 O O . VAL A 1 93 ? -19.916 8.028 -12.793 1.00 81.44 93 VAL A O 1
ATOM 779 N N . TYR A 1 94 ? -18.686 7.817 -10.924 1.00 81.19 94 TYR A N 1
ATOM 780 C CA . TYR A 1 94 ? -18.760 9.232 -10.594 1.00 81.19 94 TYR A CA 1
ATOM 781 C C . TYR A 1 94 ? -17.96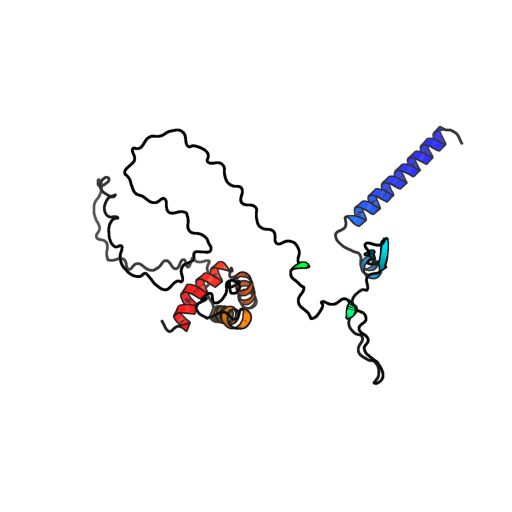0 10.039 -11.618 1.00 81.19 94 TYR A C 1
ATOM 783 O O . TYR A 1 94 ? -16.732 10.132 -11.563 1.00 81.19 94 TYR A O 1
ATOM 791 N N . VAL A 1 95 ? -18.674 10.671 -12.545 1.00 80.88 95 VAL A N 1
ATOM 792 C CA . VAL A 1 95 ? -18.101 11.686 -13.421 1.00 80.88 95 VAL A CA 1
ATOM 793 C C . VAL A 1 95 ? -18.169 13.012 -12.680 1.00 80.88 95 VAL A C 1
ATOM 795 O O . VAL A 1 95 ? -19.249 13.546 -12.418 1.00 80.88 95 VAL A O 1
ATOM 798 N N . ARG A 1 96 ? -17.002 13.559 -12.328 1.00 80.12 96 ARG A N 1
ATOM 799 C CA . ARG A 1 96 ? -16.911 14.873 -11.688 1.00 80.12 96 ARG A CA 1
ATOM 800 C C . ARG A 1 96 ? -17.598 15.905 -12.582 1.00 80.12 96 ARG A C 1
ATOM 802 O O . ARG A 1 96 ? -17.095 16.235 -13.652 1.00 80.12 96 ARG A O 1
ATOM 809 N N . LYS A 1 97 ? -18.732 16.436 -12.120 1.00 70.06 97 LYS A N 1
ATOM 810 C CA . LYS A 1 97 ? -19.476 17.477 -12.830 1.00 70.06 97 LYS A CA 1
ATOM 811 C C . LYS A 1 97 ? -18.603 18.728 -12.901 1.00 70.06 97 LYS A C 1
ATOM 813 O O . LYS A 1 97 ? -18.332 19.379 -11.888 1.00 70.06 97 LYS A O 1
ATOM 818 N N . GLU A 1 98 ? -18.102 19.038 -14.089 1.00 61.69 98 GLU A N 1
ATOM 819 C CA . GLU A 1 98 ? -17.377 20.276 -14.324 1.00 61.69 98 GLU A CA 1
ATOM 820 C C . GLU A 1 98 ? -18.340 21.452 -14.126 1.00 61.69 98 GLU A C 1
ATOM 822 O O . GLU A 1 98 ? -19.302 21.652 -14.866 1.00 61.69 98 GLU A O 1
ATOM 827 N N . HIS A 1 99 ? -18.118 22.243 -13.078 1.00 63.38 99 HIS A N 1
ATOM 828 C CA . HIS A 1 99 ? -18.806 23.518 -12.958 1.00 63.38 99 HIS A CA 1
ATOM 829 C C . HIS A 1 99 ? -18.294 24.415 -14.083 1.00 63.38 99 HIS A C 1
ATOM 831 O O . HIS A 1 99 ? -17.152 24.884 -14.044 1.00 63.38 99 HIS A O 1
ATOM 83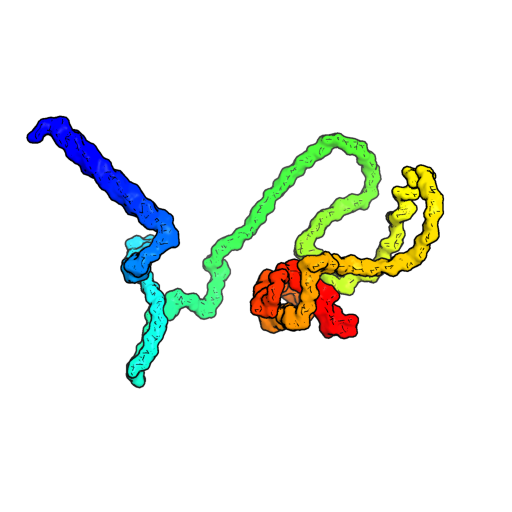7 N N . LYS A 1 100 ? -19.142 24.640 -15.093 1.00 60.94 100 LYS A N 1
ATOM 838 C CA . LYS A 1 100 ? -18.920 25.626 -16.151 1.00 60.94 100 LYS A CA 1
ATOM 839 C C . LYS A 1 100 ? -18.737 26.981 -15.464 1.00 60.94 100 LYS A C 1
ATOM 841 O O . LYS A 1 100 ? -19.708 27.603 -15.040 1.00 60.94 100 LYS A O 1
ATOM 846 N N . ARG A 1 101 ? -17.486 27.404 -15.253 1.00 57.75 101 ARG A N 1
ATOM 847 C CA . ARG A 1 101 ? -17.197 28.675 -14.578 1.00 57.75 101 ARG A CA 1
ATOM 848 C C . ARG A 1 101 ? -17.860 29.789 -15.386 1.00 57.75 101 ARG A C 1
ATOM 850 O O . ARG A 1 101 ? -17.526 29.976 -16.557 1.00 57.75 101 ARG A O 1
ATOM 857 N N . HIS A 1 102 ? -18.787 30.519 -14.766 1.00 51.62 102 HIS A N 1
ATOM 858 C CA . HIS A 1 102 ? -19.258 31.788 -15.306 1.00 51.62 102 HIS A CA 1
ATOM 859 C C . HIS A 1 102 ? -18.035 32.687 -15.505 1.00 51.62 102 HIS A C 1
ATOM 861 O O . HIS A 1 102 ? -17.236 32.880 -14.587 1.00 51.62 102 HIS A O 1
ATOM 867 N N . LYS A 1 103 ? -17.859 33.181 -16.733 1.00 45.03 103 LYS A N 1
ATOM 868 C CA . LYS A 1 103 ? -16.850 34.182 -17.077 1.00 45.03 103 LYS A CA 1
ATOM 869 C C . LYS A 1 103 ? -17.047 35.390 -16.157 1.00 45.03 103 LYS A C 1
ATOM 871 O O . LYS A 1 103 ? -18.004 36.133 -16.329 1.00 45.03 103 LYS A O 1
ATOM 876 N N . ALA A 1 104 ? -16.158 35.565 -15.184 1.00 39.38 104 ALA A N 1
ATOM 877 C CA . ALA A 1 104 ? -16.022 36.828 -14.479 1.00 39.38 104 ALA A CA 1
ATOM 878 C C . ALA A 1 104 ? -15.304 37.804 -15.418 1.00 39.38 104 ALA A C 1
ATOM 880 O O . ALA A 1 104 ? -14.192 37.530 -15.877 1.00 39.38 104 ALA A O 1
ATOM 881 N N . ASP A 1 105 ? -15.990 38.892 -15.747 1.00 44.62 105 ASP A N 1
ATOM 882 C CA . ASP A 1 105 ? -15.503 39.968 -16.601 1.00 44.62 105 ASP A CA 1
ATOM 883 C C . ASP A 1 105 ? -14.406 40.755 -15.857 1.00 44.62 105 ASP A C 1
ATOM 885 O O . ASP A 1 105 ? -14.666 41.274 -14.766 1.00 44.62 105 ASP A O 1
ATOM 889 N N . PRO A 1 106 ? -13.166 40.854 -16.373 1.00 42.72 106 PRO A N 1
ATOM 890 C CA . PRO A 1 106 ? -12.152 41.685 -15.751 1.00 42.72 106 PRO A CA 1
ATOM 891 C C . PRO A 1 106 ? -12.362 43.140 -16.182 1.00 42.72 106 PRO A C 1
ATOM 893 O O . PRO A 1 106 ? -11.916 43.582 -17.245 1.00 42.72 106 PRO A O 1
ATOM 896 N N . ALA A 1 107 ? -13.010 43.916 -15.317 1.00 47.34 107 ALA A N 1
ATOM 897 C CA . ALA A 1 107 ? -12.997 45.365 -15.415 1.00 47.34 107 ALA A CA 1
ATOM 898 C C . ALA A 1 107 ? -11.562 45.899 -15.227 1.00 47.34 107 ALA A C 1
ATOM 900 O O . ALA A 1 107 ? -11.025 45.958 -14.126 1.00 47.34 107 ALA A O 1
ATOM 901 N N . GLY A 1 108 ? -10.967 46.339 -16.337 1.00 48.47 108 GLY A N 1
ATOM 902 C CA . GLY A 1 108 ? -10.209 47.588 -16.380 1.00 48.47 108 GLY A CA 1
ATOM 903 C C . GLY A 1 108 ? -8.722 47.556 -16.016 1.00 48.47 108 GLY A C 1
ATOM 904 O O . GLY A 1 108 ? -8.322 48.049 -14.969 1.00 48.47 108 GLY A O 1
ATOM 905 N N . ARG A 1 109 ? -7.863 47.240 -16.995 1.00 43.56 109 ARG A N 1
ATOM 906 C CA . ARG A 1 109 ? -6.749 48.148 -17.336 1.00 43.56 109 ARG A CA 1
ATOM 907 C C . ARG A 1 109 ? -6.303 47.948 -18.779 1.00 43.56 109 ARG A C 1
ATOM 909 O O . ARG A 1 109 ? -5.841 46.888 -19.185 1.00 43.56 109 ARG A O 1
ATOM 916 N N . LYS A 1 110 ? -6.491 49.004 -19.571 1.00 52.91 110 LYS A N 1
ATOM 917 C CA . LYS A 1 110 ? -6.223 49.047 -21.007 1.00 52.91 110 LYS A CA 1
ATOM 918 C C . LYS A 1 110 ? -4.730 48.848 -21.286 1.00 52.91 110 LYS A C 1
ATOM 920 O O . LYS A 1 110 ? -3.921 49.703 -20.937 1.00 52.91 110 LYS A O 1
ATOM 925 N N . LYS A 1 111 ? -4.384 47.805 -22.042 1.00 42.81 111 LYS A N 1
ATOM 926 C CA . LYS A 1 111 ? -3.264 47.867 -22.987 1.00 42.81 111 LYS A CA 1
ATOM 927 C C . LYS A 1 111 ? -3.720 47.326 -24.336 1.00 42.81 111 LYS A C 1
ATOM 929 O O . LYS A 1 111 ? -4.235 46.222 -24.460 1.00 42.81 111 LYS A O 1
ATOM 934 N N . LYS A 1 112 ? -3.605 48.221 -25.311 1.00 41.50 112 LYS A N 1
ATOM 935 C CA . LYS A 1 112 ? -4.031 48.127 -26.703 1.00 41.50 112 LYS A CA 1
ATOM 936 C C . LYS A 1 112 ? -3.535 46.822 -27.326 1.00 41.50 112 LYS A C 1
ATOM 938 O O . LYS A 1 112 ? -2.338 46.548 -27.311 1.00 41.50 112 LYS A O 1
ATOM 943 N N . GLN A 1 113 ? -4.478 46.052 -27.861 1.00 46.75 113 GLN A N 1
ATOM 944 C CA . GLN A 1 113 ? -4.223 44.850 -28.637 1.00 46.75 113 GLN A CA 1
ATOM 945 C C . GLN A 1 113 ? -3.219 45.123 -29.763 1.00 46.75 113 GLN A C 1
ATOM 947 O O . GLN A 1 113 ? -3.379 46.068 -30.540 1.00 46.75 113 GLN A O 1
ATOM 952 N N . ARG A 1 114 ? -2.234 44.234 -29.898 1.00 44.53 114 ARG A N 1
ATOM 953 C CA . ARG A 1 114 ? -1.791 43.783 -31.213 1.00 44.53 114 ARG A CA 1
ATOM 954 C C . ARG A 1 114 ? -2.144 42.304 -31.339 1.00 44.53 114 ARG A C 1
ATOM 956 O O . ARG A 1 114 ? -2.022 41.526 -30.403 1.00 44.53 114 ARG A O 1
ATOM 963 N N . HIS A 1 115 ? -2.703 42.027 -32.498 1.00 41.00 115 HIS A N 1
ATOM 964 C CA . HIS A 1 115 ? -3.384 40.835 -32.960 1.00 41.00 115 HIS A CA 1
ATOM 965 C C . HIS A 1 115 ? -2.454 39.610 -33.026 1.00 41.00 115 HIS A C 1
ATOM 967 O O . HIS A 1 115 ? -1.386 39.705 -33.629 1.00 41.00 115 HIS A O 1
ATOM 973 N N . GLY A 1 116 ? -2.888 38.468 -32.473 1.00 54.56 116 GLY A N 1
ATOM 974 C CA . GLY A 1 116 ? -2.405 37.148 -32.905 1.00 54.56 116 GLY A CA 1
ATOM 975 C C . GLY A 1 116 ? -1.700 36.236 -31.895 1.00 54.56 116 GLY A C 1
ATOM 976 O O . GLY A 1 116 ? -1.174 35.217 -32.326 1.00 54.56 116 GLY A O 1
ATOM 977 N N . GLU A 1 117 ? -1.668 36.525 -30.594 1.00 42.38 117 GLU A N 1
ATOM 978 C CA . GLU A 1 117 ? -1.059 35.584 -29.640 1.00 42.38 117 GLU A CA 1
ATOM 979 C C . GLU A 1 117 ? -2.124 34.629 -29.092 1.00 42.38 117 GLU A C 1
ATOM 981 O O . GLU A 1 117 ? -2.973 35.010 -28.283 1.00 42.38 117 GLU A O 1
ATOM 986 N N . SER A 1 118 ? -2.128 33.393 -29.602 1.00 50.00 118 SER A N 1
ATOM 987 C CA . SER A 1 118 ? -2.990 32.326 -29.100 1.00 50.00 118 SER A CA 1
ATOM 988 C C . SER A 1 118 ? -2.715 32.144 -27.611 1.00 50.00 118 SER A C 1
ATOM 990 O O . SER A 1 118 ? -1.602 31.779 -27.229 1.00 50.00 118 SER A O 1
ATOM 992 N N . VAL A 1 119 ? -3.722 32.387 -26.773 1.00 57.47 119 VAL A N 1
ATOM 993 C CA . VAL A 1 119 ? -3.690 31.996 -25.363 1.00 57.47 119 VAL A CA 1
ATOM 994 C C . VAL A 1 119 ? -3.602 30.477 -25.348 1.00 57.47 119 VAL A C 1
ATOM 996 O O . VAL A 1 119 ? -4.606 29.802 -25.555 1.00 57.47 119 VAL A O 1
ATOM 999 N N . VAL A 1 120 ? -2.387 29.950 -25.199 1.00 58.81 120 VAL A N 1
ATOM 1000 C CA . VAL A 1 120 ? -2.152 28.510 -25.112 1.00 58.81 120 VAL A CA 1
ATOM 1001 C C . VAL A 1 120 ? -2.775 28.054 -23.794 1.00 58.81 120 VAL A C 1
ATOM 1003 O O . VAL A 1 120 ? -2.319 28.499 -22.736 1.00 58.81 120 VAL A O 1
ATOM 1006 N N . PRO A 1 121 ? -3.831 27.221 -23.823 1.00 64.56 121 PRO A N 1
ATOM 1007 C CA . PRO A 1 121 ? -4.387 26.663 -22.604 1.00 64.56 121 PRO A CA 1
ATOM 1008 C C . PRO A 1 121 ? -3.291 25.882 -21.868 1.00 64.56 121 PRO A C 1
ATOM 1010 O O . PRO A 1 121 ? -2.442 25.268 -22.525 1.00 64.56 121 PRO A O 1
ATOM 1013 N N . PRO A 1 122 ? -3.275 25.883 -20.525 1.00 64.56 122 PRO A N 1
ATOM 1014 C CA . PRO A 1 122 ? -2.377 25.004 -19.789 1.00 64.56 122 PRO A CA 1
ATOM 1015 C C . PRO A 1 122 ? -2.606 23.561 -20.256 1.00 64.56 122 PRO A C 1
ATOM 1017 O O . PRO A 1 122 ? -3.750 23.119 -20.373 1.00 64.56 122 PRO A O 1
ATOM 1020 N N . ARG A 1 123 ? -1.517 22.860 -20.590 1.00 58.34 123 ARG A N 1
ATOM 1021 C CA . ARG A 1 123 ? -1.578 21.510 -21.166 1.00 58.34 123 ARG A CA 1
ATOM 1022 C C . ARG A 1 123 ? -2.316 20.559 -20.224 1.00 58.34 123 ARG A C 1
ATOM 1024 O O . ARG A 1 123 ? -2.055 20.558 -19.021 1.00 58.34 123 ARG A O 1
ATOM 1031 N N . SER A 1 124 ? -3.211 19.752 -20.793 1.00 67.81 124 SER A N 1
ATOM 1032 C CA . SER A 1 124 ? -3.893 18.670 -20.084 1.00 67.81 124 SER A CA 1
ATOM 1033 C C . SER A 1 124 ? -2.872 17.685 -19.515 1.00 67.81 124 SER A C 1
ATOM 1035 O O . SER A 1 124 ? -1.860 17.393 -20.155 1.00 67.81 124 SER A O 1
ATOM 1037 N N . LEU A 1 125 ? -3.152 17.121 -18.337 1.00 55.66 125 LEU A N 1
ATOM 1038 C CA . LEU A 1 125 ? -2.339 16.044 -17.756 1.00 55.66 125 LEU A CA 1
ATOM 1039 C C . LEU A 1 125 ? -2.312 14.784 -18.640 1.00 55.66 125 LEU A C 1
ATOM 1041 O O . LEU A 1 125 ? -1.393 13.978 -18.517 1.00 55.66 125 LEU A O 1
ATOM 1045 N N . PHE A 1 126 ? -3.275 14.655 -19.555 1.00 57.16 126 PHE A N 1
ATOM 1046 C CA . PHE A 1 126 ? -3.398 13.544 -20.497 1.00 57.16 126 PHE A CA 1
ATOM 1047 C C . PHE A 1 126 ? -2.722 13.816 -21.857 1.00 57.16 126 PHE A C 1
ATOM 1049 O O . PHE A 1 126 ? -2.546 12.890 -22.638 1.00 57.16 126 PHE A O 1
ATOM 1056 N N . ASP A 1 127 ? -2.261 15.048 -22.119 1.00 56.28 127 ASP A N 1
ATOM 1057 C CA . ASP A 1 127 ? -1.566 15.443 -23.364 1.00 56.28 127 ASP A CA 1
ATOM 1058 C C . ASP A 1 127 ? -0.038 15.268 -23.279 1.00 56.28 127 ASP A C 1
ATOM 1060 O O . ASP A 1 127 ? 0.743 16.020 -23.884 1.00 56.28 127 ASP A O 1
ATOM 1064 N N . ARG A 1 128 ? 0.433 14.299 -22.488 1.00 63.19 128 ARG A N 1
ATOM 1065 C CA . ARG A 1 128 ? 1.861 14.006 -22.348 1.00 63.19 128 ARG A CA 1
ATOM 1066 C C . ARG A 1 128 ? 2.349 13.362 -23.648 1.00 63.19 128 ARG A C 1
ATOM 1068 O O . ARG A 1 128 ? 2.331 12.148 -23.796 1.00 63.19 128 ARG A O 1
ATOM 1075 N N . ALA A 1 129 ? 2.739 14.207 -24.602 1.00 51.22 129 ALA A N 1
ATOM 1076 C CA . ALA A 1 129 ? 3.356 13.785 -25.849 1.00 51.22 129 ALA A CA 1
ATOM 1077 C C . ALA A 1 129 ? 4.472 12.779 -25.547 1.00 51.22 129 ALA A C 1
ATOM 1079 O O . ALA A 1 129 ? 5.306 13.005 -24.665 1.00 51.22 129 ALA A O 1
ATOM 1080 N N . THR A 1 130 ? 4.446 11.671 -26.280 1.00 47.31 130 THR A N 1
ATOM 1081 C CA . THR A 1 130 ? 5.441 10.604 -26.286 1.00 47.31 130 THR A CA 1
ATOM 1082 C C . THR A 1 130 ? 6.850 11.213 -26.243 1.00 47.31 130 THR A C 1
ATOM 1084 O O . THR A 1 130 ? 7.168 12.063 -27.083 1.00 47.31 130 THR A O 1
ATOM 1087 N N . PRO A 1 131 ? 7.708 10.847 -25.274 1.00 48.78 131 PRO A N 1
ATOM 1088 C CA . PRO A 1 131 ? 9.025 11.451 -25.123 1.00 48.78 131 PRO A CA 1
ATOM 1089 C C . PRO A 1 131 ? 9.957 10.877 -26.196 1.00 48.78 131 PRO A C 1
ATOM 1091 O O . PRO A 1 131 ? 10.673 9.915 -25.952 1.00 48.78 131 PRO A O 1
ATOM 1094 N N . GLY A 1 132 ? 9.908 11.414 -27.417 1.00 50.16 132 GLY A N 1
ATOM 1095 C CA . GLY A 1 132 ? 10.680 10.839 -28.525 1.00 50.16 132 GLY A CA 1
ATOM 1096 C C . GLY A 1 132 ? 11.095 11.779 -29.647 1.00 50.16 132 GLY A C 1
ATOM 1097 O O . GLY A 1 132 ? 11.995 11.436 -30.405 1.00 50.16 132 GLY A O 1
ATOM 1098 N N . MET A 1 133 ? 10.512 12.968 -29.791 1.00 51.53 133 MET A N 1
ATOM 1099 C CA . MET A 1 133 ? 10.874 13.866 -30.893 1.00 51.53 133 MET A CA 1
ATOM 1100 C C . MET A 1 133 ? 10.839 15.317 -30.416 1.00 51.53 133 MET A C 1
ATOM 1102 O O . MET A 1 133 ? 10.008 15.660 -29.584 1.00 51.53 133 MET A O 1
ATOM 1106 N N . LEU A 1 134 ? 11.730 16.150 -30.968 1.00 41.41 134 LEU A N 1
ATOM 1107 C CA . LEU A 1 134 ? 12.017 17.564 -30.647 1.00 41.41 134 LEU A CA 1
ATOM 1108 C C . LEU A 1 134 ? 13.299 17.823 -29.832 1.00 41.41 134 LEU A C 1
ATOM 1110 O O . LEU A 1 134 ? 13.329 18.637 -28.913 1.00 41.41 134 LEU A O 1
ATOM 1114 N N . LYS A 1 135 ? 14.430 17.273 -30.292 1.00 49.00 135 LYS A N 1
ATOM 1115 C CA . LYS A 1 135 ? 15.592 18.153 -30.480 1.00 49.00 135 LYS A CA 1
ATOM 1116 C C . LYS A 1 135 ? 15.414 18.841 -31.825 1.00 49.00 135 LYS A C 1
ATOM 1118 O O . LYS A 1 135 ? 15.317 18.146 -32.825 1.00 49.00 135 LYS A O 1
ATOM 1123 N N . VAL A 1 136 ? 15.316 20.171 -31.820 1.00 48.81 136 VAL A N 1
ATOM 1124 C CA . VAL A 1 136 ? 15.814 21.113 -32.842 1.00 48.81 136 VAL A CA 1
ATOM 1125 C C . VAL A 1 136 ? 15.115 22.466 -32.643 1.00 48.81 136 VAL A C 1
ATOM 1127 O O . VAL A 1 136 ? 13.906 22.606 -32.797 1.00 48.81 136 VAL A O 1
ATOM 1130 N N . LYS A 1 137 ? 15.956 23.471 -32.368 1.00 48.03 137 LYS A N 1
ATOM 1131 C CA . LYS A 1 137 ? 15.776 24.901 -32.662 1.00 48.03 137 LYS A CA 1
ATOM 1132 C C . LYS A 1 137 ? 14.848 25.719 -31.756 1.00 48.03 137 LYS A C 1
ATOM 1134 O O . LYS A 1 137 ? 13.696 25.975 -32.084 1.00 48.03 137 LYS A O 1
ATOM 1139 N N . ARG A 1 138 ? 15.452 26.306 -30.714 1.00 41.81 138 ARG A N 1
ATOM 1140 C CA . ARG A 1 138 ? 15.235 27.715 -30.319 1.00 41.81 138 ARG A CA 1
ATOM 1141 C C . ARG A 1 138 ? 16.395 28.222 -29.451 1.00 41.81 138 ARG A C 1
ATOM 1143 O O . ARG A 1 138 ? 16.256 28.520 -28.276 1.00 41.81 138 ARG A O 1
ATOM 1150 N N . GLU A 1 139 ? 17.558 28.310 -30.084 1.00 44.16 139 GLU A N 1
ATOM 1151 C CA . GLU A 1 139 ? 18.591 29.285 -29.726 1.00 44.16 139 GLU A CA 1
ATOM 1152 C C . GLU A 1 139 ? 18.073 30.672 -30.140 1.00 44.16 139 GLU A C 1
ATOM 1154 O O . GLU A 1 139 ? 17.645 30.856 -31.285 1.00 44.16 139 GLU A O 1
ATOM 1159 N N . GLY A 1 140 ? 18.074 31.632 -29.216 1.00 44.97 140 GLY A N 1
ATOM 1160 C CA . GLY A 1 140 ? 17.860 33.042 -29.535 1.00 44.97 140 GLY A CA 1
ATOM 1161 C C . GLY A 1 140 ? 16.827 33.759 -28.668 1.00 44.97 140 GLY A C 1
ATOM 1162 O O . GLY A 1 140 ? 15.634 33.726 -28.968 1.00 44.97 140 GLY A O 1
ATOM 1163 N N . LYS A 1 141 ? 17.364 34.535 -27.712 1.00 45.00 141 LYS A N 1
ATOM 1164 C CA . LYS A 1 141 ? 16.865 35.803 -27.122 1.00 45.00 141 LYS A CA 1
ATOM 1165 C C . LYS A 1 141 ? 16.688 35.795 -25.598 1.00 45.00 141 LYS A C 1
ATOM 1167 O O . LYS A 1 141 ? 15.602 36.061 -25.104 1.00 45.00 141 LYS A O 1
ATOM 1172 N N . GLU A 1 142 ? 17.790 35.678 -24.859 1.00 44.31 142 GLU A N 1
ATOM 1173 C CA . GLU A 1 142 ? 17.866 36.180 -23.471 1.00 44.31 142 GLU A CA 1
ATOM 1174 C C . GLU A 1 142 ? 19.109 37.050 -23.192 1.00 44.31 142 GLU A C 1
ATOM 1176 O O . GLU A 1 142 ? 19.582 37.162 -22.070 1.00 44.31 142 GLU A O 1
ATOM 1181 N N . GLN A 1 143 ? 19.611 37.768 -24.200 1.00 44.03 143 GLN A N 1
ATOM 1182 C CA . GLN A 1 143 ? 20.683 38.760 -24.030 1.00 44.03 143 GLN A CA 1
ATOM 1183 C C . GLN A 1 143 ? 20.167 40.210 -24.047 1.00 44.03 143 GLN A C 1
ATOM 1185 O O . GLN A 1 143 ? 20.674 41.011 -24.817 1.00 44.03 143 GLN A O 1
ATOM 1190 N N . LYS A 1 144 ? 19.152 40.591 -23.255 1.00 43.69 144 LYS A N 1
ATOM 1191 C CA . LYS A 1 144 ? 18.774 42.021 -23.085 1.00 43.69 144 LYS A CA 1
ATOM 1192 C C . LYS A 1 144 ? 18.115 42.318 -21.731 1.00 43.69 144 LYS A C 1
ATOM 1194 O O . LYS A 1 144 ? 16.977 42.769 -21.695 1.00 43.69 144 LYS A O 1
ATOM 1199 N N . LYS A 1 145 ? 18.784 42.042 -20.606 1.00 45.56 145 LYS A N 1
ATOM 1200 C CA . LYS A 1 145 ? 18.331 42.555 -19.288 1.00 45.56 145 LYS A CA 1
ATOM 1201 C C . LYS A 1 145 ? 19.440 42.796 -18.248 1.00 45.56 145 LYS A C 1
ATOM 1203 O O . LYS A 1 145 ? 19.151 42.882 -17.069 1.00 45.56 145 LYS A O 1
ATOM 1208 N N . ASN A 1 146 ? 20.694 42.987 -18.671 1.00 39.38 146 ASN A N 1
ATOM 1209 C CA . ASN A 1 146 ? 21.801 43.340 -17.764 1.00 39.38 146 ASN A CA 1
ATOM 1210 C C . ASN A 1 146 ? 22.628 44.525 -18.291 1.00 39.38 146 ASN A C 1
ATOM 1212 O O . ASN A 1 146 ? 23.841 44.442 -18.451 1.00 39.38 146 ASN A O 1
ATOM 1216 N N . ILE A 1 147 ? 21.961 45.641 -18.590 1.00 44.44 147 ILE A N 1
ATOM 1217 C CA . ILE A 1 147 ? 22.615 46.938 -18.806 1.00 44.44 147 ILE A CA 1
ATOM 1218 C C . ILE A 1 147 ? 21.884 47.937 -17.920 1.00 44.44 147 ILE A C 1
ATOM 1220 O O . ILE A 1 147 ? 20.925 48.540 -18.378 1.00 44.44 147 ILE A O 1
ATOM 1224 N N . LEU A 1 148 ? 22.273 48.010 -16.644 1.00 45.22 148 LEU A N 1
ATOM 1225 C CA . LEU A 1 148 ? 22.177 49.177 -15.745 1.00 45.22 148 LEU A CA 1
ATOM 1226 C C . LEU A 1 148 ? 22.396 48.739 -14.289 1.00 45.22 148 LEU A C 1
ATOM 1228 O O . LEU A 1 148 ? 21.510 48.877 -13.462 1.00 45.22 148 LEU A O 1
ATOM 1232 N N . LEU A 1 149 ? 23.581 48.202 -13.977 1.00 38.41 149 LEU A N 1
ATOM 1233 C CA . LEU A 1 149 ? 24.241 48.470 -12.691 1.00 38.41 149 LEU A CA 1
ATOM 1234 C C . LEU A 1 149 ? 25.704 48.019 -12.768 1.00 38.41 149 LEU A C 1
ATOM 1236 O O . LEU A 1 149 ? 26.089 46.957 -12.291 1.00 38.41 149 LEU A O 1
ATOM 1240 N N . LYS A 1 150 ? 26.528 48.816 -13.450 1.00 40.84 150 LYS A N 1
ATOM 1241 C CA . LYS A 1 150 ? 27.983 48.657 -13.434 1.00 40.84 150 LYS A CA 1
ATOM 1242 C C . LYS A 1 150 ? 28.594 49.961 -12.949 1.00 40.84 150 LYS A C 1
ATOM 1244 O O . LYS A 1 150 ? 28.983 50.805 -13.746 1.00 40.84 150 LYS A O 1
ATOM 1249 N N . GLN A 1 151 ? 28.662 50.116 -11.635 1.00 40.06 151 GLN A N 1
ATOM 1250 C CA . GLN A 1 151 ? 29.636 50.994 -11.006 1.00 40.06 151 GLN A CA 1
ATOM 1251 C C . GLN A 1 151 ? 29.906 50.458 -9.599 1.00 40.06 151 GLN A C 1
ATOM 1253 O O . GLN A 1 151 ? 29.090 50.665 -8.713 1.00 40.06 151 GLN A O 1
ATOM 1258 N N . GLN A 1 152 ? 30.977 49.667 -9.449 1.00 34.59 152 GLN A N 1
ATOM 1259 C CA . GLN A 1 152 ? 32.092 49.882 -8.508 1.00 34.59 152 GLN A CA 1
ATOM 1260 C C . GLN A 1 152 ? 32.921 48.584 -8.324 1.00 34.59 152 GLN A C 1
ATOM 1262 O O . GLN A 1 152 ? 32.356 47.512 -8.155 1.00 34.59 152 GLN A O 1
ATOM 1267 N N . ALA A 1 153 ? 34.256 48.741 -8.369 1.00 33.97 153 ALA A N 1
ATOM 1268 C CA . ALA A 1 153 ? 35.351 47.811 -8.009 1.00 33.97 153 ALA A CA 1
ATOM 1269 C C . ALA A 1 153 ? 35.491 46.500 -8.833 1.00 33.97 153 ALA A C 1
ATOM 1271 O O . ALA A 1 153 ? 34.632 45.634 -8.811 1.00 33.97 153 ALA A O 1
ATOM 1272 N N . GLN A 1 154 ? 36.443 46.351 -9.765 1.00 37.72 154 GLN A N 1
ATOM 1273 C CA . GLN A 1 154 ? 37.912 46.191 -9.670 1.00 37.72 154 GLN A CA 1
ATOM 1274 C C . GLN A 1 154 ? 38.405 44.801 -9.191 1.00 37.72 154 GLN A C 1
ATOM 1276 O O . GLN A 1 154 ? 38.233 44.427 -8.043 1.00 37.72 154 GLN A O 1
ATOM 1281 N N . PHE A 1 155 ? 39.092 44.119 -10.128 1.00 39.22 155 PHE A N 1
ATOM 1282 C CA . PHE A 1 155 ? 40.023 42.978 -10.018 1.00 39.22 155 PHE A CA 1
ATOM 1283 C C . PHE A 1 155 ? 39.526 41.598 -9.540 1.00 39.22 155 PHE A C 1
ATOM 1285 O O . PHE A 1 155 ? 39.452 41.324 -8.354 1.00 39.22 155 PHE A O 1
ATOM 1292 N N . ALA A 1 156 ? 39.357 40.673 -10.497 1.00 38.81 156 ALA A N 1
ATOM 1293 C CA . ALA A 1 156 ? 40.077 39.387 -10.593 1.00 38.81 156 ALA A CA 1
ATOM 1294 C C . ALA A 1 156 ? 39.534 38.575 -11.790 1.00 38.81 156 ALA A C 1
ATOM 1296 O O . ALA A 1 156 ? 38.339 38.589 -12.077 1.00 38.81 156 ALA A O 1
ATOM 1297 N N . LYS A 1 157 ? 40.415 37.891 -12.528 1.00 49.22 157 LYS A N 1
ATOM 1298 C CA . LYS A 1 157 ? 40.064 37.040 -13.682 1.00 49.22 157 LYS A CA 1
ATOM 1299 C C . LYS A 1 157 ? 39.331 35.772 -13.196 1.00 49.22 157 LYS A C 1
ATOM 1301 O O . LYS A 1 157 ? 39.887 35.115 -12.319 1.00 49.22 157 LYS A O 1
ATOM 1306 N N . PRO A 1 158 ? 38.189 35.346 -13.772 1.00 37.94 158 PRO A N 1
ATOM 1307 C CA . PRO A 1 158 ? 37.672 34.004 -13.525 1.00 37.94 158 PRO A CA 1
ATOM 1308 C C . PRO A 1 158 ? 38.271 32.994 -14.519 1.00 37.94 158 PRO A C 1
ATOM 1310 O O . PRO A 1 158 ? 38.198 33.177 -15.735 1.00 37.94 158 PRO A O 1
ATOM 1313 N N . LEU A 1 159 ? 38.863 31.930 -13.972 1.00 40.84 159 LEU A N 1
ATOM 1314 C CA . LEU A 1 159 ? 39.187 30.660 -14.640 1.00 40.84 159 LEU A CA 1
ATOM 1315 C C . LEU A 1 159 ? 37.879 29.974 -15.118 1.00 40.84 159 LEU A C 1
ATOM 1317 O O . LEU A 1 159 ? 36.822 30.250 -14.546 1.00 40.84 159 LEU A O 1
ATOM 1321 N N . PRO A 1 160 ? 37.903 29.066 -16.115 1.00 40.25 160 PRO A N 1
ATOM 1322 C CA . PRO A 1 160 ? 36.691 28.458 -16.641 1.00 40.25 160 PRO A CA 1
ATOM 1323 C C . PRO A 1 160 ? 36.119 27.476 -15.613 1.00 40.25 160 PRO A C 1
ATOM 1325 O O . PRO A 1 160 ? 36.722 26.450 -15.300 1.00 40.25 160 PRO A O 1
ATOM 1328 N N . THR A 1 161 ? 34.946 27.792 -15.070 1.00 35.59 161 THR A N 1
ATOM 1329 C CA . THR A 1 161 ? 34.206 26.882 -14.197 1.00 35.59 161 THR A CA 1
ATOM 1330 C C . THR A 1 161 ? 33.528 25.813 -15.048 1.00 35.59 161 THR A C 1
ATOM 1332 O O . THR A 1 161 ? 32.535 26.068 -15.726 1.00 35.59 161 THR A O 1
ATOM 1335 N N . LEU A 1 162 ? 34.079 24.601 -14.986 1.00 44.53 162 LEU A N 1
ATOM 1336 C CA . LEU A 1 162 ? 33.392 23.354 -15.302 1.00 44.53 162 LEU A CA 1
ATOM 1337 C C . LEU A 1 162 ? 32.093 23.304 -14.485 1.00 44.53 162 LEU A C 1
ATOM 1339 O O . LEU A 1 162 ? 32.124 23.175 -13.261 1.00 44.53 162 LEU A O 1
ATOM 1343 N N . VAL A 1 163 ? 30.954 23.444 -15.160 1.00 39.88 163 VAL A N 1
ATOM 1344 C CA . VAL A 1 163 ? 29.634 23.317 -14.542 1.00 39.88 163 VAL A CA 1
ATOM 1345 C C . VAL A 1 163 ? 29.442 21.844 -14.180 1.00 39.88 163 VAL A C 1
ATOM 1347 O O . VAL A 1 163 ? 29.082 21.026 -15.023 1.00 39.88 163 VAL A O 1
ATOM 1350 N N . LYS A 1 164 ? 29.736 21.491 -12.926 1.00 33.94 164 LYS A N 1
ATOM 1351 C CA . LYS A 1 164 ? 29.259 20.242 -12.324 1.00 33.94 164 LYS A CA 1
ATOM 1352 C C . LYS A 1 164 ? 27.723 20.266 -12.351 1.00 33.94 164 LYS A C 1
ATOM 1354 O O . LYS A 1 164 ? 27.152 21.272 -11.922 1.00 33.94 164 LYS A O 1
ATOM 1359 N N . PRO A 1 165 ? 27.038 19.200 -12.800 1.00 41.34 165 PRO A N 1
ATOM 1360 C CA . PRO A 1 165 ? 25.624 19.056 -12.496 1.00 41.34 165 PRO A CA 1
ATOM 1361 C C . PRO A 1 165 ? 25.479 19.009 -10.973 1.00 41.34 165 PRO A C 1
ATOM 1363 O O . PRO A 1 165 ? 26.255 18.337 -10.289 1.00 41.34 165 PRO A O 1
ATOM 1366 N N . ALA A 1 166 ? 24.524 19.772 -10.449 1.00 38.28 166 ALA A N 1
ATOM 1367 C CA . ALA A 1 166 ? 24.158 19.772 -9.043 1.00 38.28 166 ALA A CA 1
ATOM 1368 C C . ALA A 1 166 ? 23.587 18.396 -8.670 1.00 38.28 166 ALA A C 1
ATOM 1370 O O . ALA A 1 166 ? 22.381 18.174 -8.696 1.00 38.28 166 ALA A O 1
ATOM 1371 N N . ASN A 1 167 ? 24.471 17.453 -8.356 1.00 44.97 167 ASN A N 1
ATOM 1372 C CA . ASN A 1 167 ? 24.132 16.354 -7.477 1.00 44.97 167 ASN A CA 1
ATOM 1373 C C . ASN A 1 167 ? 24.127 16.969 -6.076 1.00 44.97 167 ASN A C 1
ATOM 1375 O O . ASN A 1 167 ? 25.188 17.205 -5.498 1.00 44.97 167 ASN A O 1
ATOM 1379 N N . GLU A 1 168 ? 22.950 17.335 -5.571 1.00 40.34 168 GLU A N 1
ATOM 1380 C CA . GLU A 1 168 ? 22.779 17.720 -4.171 1.00 40.34 168 GLU A CA 1
ATOM 1381 C C . GLU A 1 168 ? 22.966 16.476 -3.291 1.00 40.34 168 GLU A C 1
ATOM 1383 O O . GLU A 1 168 ? 22.027 15.887 -2.762 1.00 40.34 168 GLU A O 1
ATOM 1388 N N . SER A 1 169 ? 24.215 16.044 -3.149 1.00 46.91 169 SER A N 1
ATOM 1389 C CA . SER A 1 169 ? 24.661 15.218 -2.038 1.00 46.91 169 SER A CA 1
ATOM 1390 C C . SER A 1 169 ? 24.973 16.164 -0.882 1.00 46.91 169 SER A C 1
ATOM 1392 O O . SER A 1 169 ? 26.126 16.533 -0.654 1.00 46.91 169 SER A O 1
ATOM 1394 N N . GLY A 1 170 ? 23.922 16.624 -0.198 1.00 46.16 170 GLY A N 1
ATOM 1395 C CA . GLY A 1 170 ? 24.084 17.154 1.151 1.00 46.16 170 GLY A CA 1
ATOM 1396 C C . GLY A 1 170 ? 24.701 16.071 2.051 1.00 46.16 170 GLY A C 1
ATOM 1397 O O . GLY A 1 170 ? 24.515 14.885 1.769 1.00 46.16 170 GLY A O 1
ATOM 1398 N N . PRO A 1 171 ? 25.422 16.442 3.122 1.00 54.66 171 PRO A N 1
ATOM 1399 C CA . PRO A 1 171 ? 26.050 15.488 4.045 1.00 54.66 171 PRO A CA 1
ATOM 1400 C C . PRO A 1 171 ? 25.064 14.501 4.707 1.00 54.66 171 PRO A C 1
ATOM 1402 O O . PRO A 1 171 ? 25.505 13.502 5.261 1.00 54.66 171 PRO A O 1
ATOM 1405 N N . ASP A 1 172 ? 23.753 14.739 4.582 1.00 59.09 172 ASP A N 1
ATOM 1406 C CA . ASP A 1 172 ? 22.669 13.887 5.087 1.00 59.09 172 ASP A CA 1
ATOM 1407 C C . ASP A 1 172 ? 22.035 12.954 4.038 1.00 59.09 172 ASP A C 1
ATOM 1409 O O . ASP A 1 172 ? 21.071 12.257 4.354 1.00 59.09 172 ASP A O 1
ATOM 1413 N N . ASN A 1 173 ? 22.514 12.923 2.786 1.00 66.25 173 ASN A N 1
ATOM 1414 C CA . ASN A 1 173 ? 21.946 12.037 1.764 1.00 66.25 173 ASN A CA 1
ATOM 1415 C C . ASN A 1 173 ? 22.881 10.847 1.491 1.00 66.25 173 ASN A C 1
ATOM 1417 O O . ASN A 1 173 ? 23.836 10.983 0.719 1.00 66.25 173 ASN A O 1
ATOM 1421 N N . PRO A 1 174 ? 22.644 9.688 2.129 1.00 80.44 174 PRO A N 1
ATOM 1422 C CA . PRO A 1 174 ? 23.526 8.541 2.001 1.00 80.44 174 PRO A CA 1
ATOM 1423 C C . PRO A 1 174 ? 23.510 7.989 0.578 1.00 80.44 174 PRO A C 1
ATOM 1425 O O . PRO A 1 174 ? 22.479 7.986 -0.104 1.00 80.44 174 PRO A O 1
ATOM 1428 N N . GLU A 1 175 ? 24.669 7.493 0.152 1.00 89.56 175 GLU A N 1
ATOM 1429 C CA . GLU A 1 175 ? 24.879 6.909 -1.169 1.00 89.56 175 GLU A CA 1
ATOM 1430 C C . GLU A 1 175 ? 23.898 5.761 -1.447 1.00 89.56 175 GLU A C 1
ATOM 1432 O O . GLU A 1 175 ? 23.496 5.033 -0.538 1.00 89.56 175 GLU A O 1
ATOM 1437 N N . TRP A 1 176 ? 23.481 5.631 -2.708 1.00 93.69 176 TRP A N 1
ATOM 1438 C CA . TRP A 1 176 ? 22.640 4.527 -3.165 1.00 93.69 176 TRP A CA 1
ATOM 1439 C C . TRP A 1 176 ? 23.451 3.237 -3.235 1.00 93.69 176 TRP A C 1
ATOM 1441 O O . TRP A 1 176 ? 24.484 3.181 -3.901 1.00 93.69 176 TRP A O 1
ATOM 1451 N N . LEU A 1 177 ? 22.964 2.191 -2.578 1.00 93.06 177 LEU A N 1
ATOM 1452 C CA . LEU A 1 177 ? 23.590 0.879 -2.610 1.00 93.06 177 LEU A CA 1
ATOM 1453 C C . LEU A 1 177 ? 23.232 0.141 -3.902 1.00 93.06 177 LEU A C 1
ATOM 1455 O O . LEU A 1 177 ? 22.135 0.263 -4.442 1.00 93.06 177 LEU A O 1
ATOM 1459 N N . ILE A 1 178 ? 24.138 -0.726 -4.351 1.00 93.81 178 ILE A N 1
ATOM 1460 C CA . ILE A 1 178 ? 23.909 -1.590 -5.520 1.00 93.81 178 ILE A CA 1
ATOM 1461 C C . ILE A 1 178 ? 22.694 -2.504 -5.296 1.00 93.81 178 ILE A C 1
ATOM 1463 O O . ILE A 1 178 ? 21.957 -2.790 -6.236 1.00 93.81 178 ILE A O 1
ATOM 1467 N N . SER A 1 179 ? 22.460 -2.934 -4.053 1.00 94.69 179 SER A N 1
ATOM 1468 C CA . SER A 1 179 ? 21.282 -3.721 -3.680 1.00 94.69 179 SER A CA 1
ATOM 1469 C C . SER A 1 179 ? 19.978 -2.939 -3.846 1.00 94.69 179 SER A C 1
ATOM 1471 O O . SER A 1 179 ? 18.991 -3.514 -4.289 1.00 94.69 179 SER A O 1
ATOM 1473 N N . GLU A 1 180 ? 19.981 -1.635 -3.548 1.00 95.56 180 GLU A N 1
ATOM 1474 C CA . GLU A 1 180 ? 18.824 -0.756 -3.757 1.00 95.56 180 GLU A CA 1
ATOM 1475 C C . GLU A 1 180 ? 18.560 -0.558 -5.253 1.00 95.56 180 GLU A C 1
ATOM 1477 O O . GLU A 1 180 ? 17.421 -0.687 -5.695 1.00 95.56 180 GLU A O 1
ATOM 1482 N N . ASP A 1 181 ? 19.609 -0.305 -6.044 1.00 95.75 181 ASP A N 1
ATOM 1483 C CA . ASP A 1 181 ? 19.489 -0.183 -7.503 1.00 95.75 181 ASP A CA 1
ATOM 1484 C C . ASP A 1 181 ? 18.962 -1.490 -8.127 1.00 95.75 181 ASP A C 1
ATOM 1486 O O . ASP A 1 181 ? 18.142 -1.465 -9.047 1.00 95.75 181 ASP A O 1
ATOM 1490 N N . TRP A 1 182 ? 19.387 -2.645 -7.606 1.00 95.38 182 TRP A N 1
ATOM 1491 C CA . TRP A 1 182 ? 18.876 -3.937 -8.053 1.00 95.38 182 TRP A CA 1
ATOM 1492 C C . TRP A 1 182 ? 17.414 -4.152 -7.654 1.00 95.38 182 TRP A C 1
ATOM 1494 O O . TRP A 1 182 ? 16.615 -4.558 -8.495 1.00 95.38 182 TRP A O 1
ATOM 1504 N N . ALA A 1 183 ? 17.037 -3.823 -6.417 1.00 96.69 183 ALA A N 1
ATOM 1505 C CA . ALA A 1 183 ? 15.652 -3.895 -5.957 1.00 96.69 183 ALA A CA 1
ATOM 1506 C C . ALA A 1 183 ? 14.727 -2.980 -6.777 1.00 96.69 183 ALA A C 1
ATOM 1508 O O . ALA A 1 183 ? 13.653 -3.414 -7.193 1.00 96.69 183 ALA A O 1
ATOM 1509 N N . LEU A 1 184 ? 15.172 -1.758 -7.095 1.00 96.12 184 LEU A N 1
ATOM 1510 C CA . LEU A 1 184 ? 14.478 -0.835 -7.998 1.00 96.12 184 LEU A CA 1
ATOM 1511 C C . LEU A 1 184 ? 14.219 -1.475 -9.366 1.00 96.12 184 LEU A C 1
ATOM 1513 O O . LEU A 1 184 ? 13.095 -1.456 -9.867 1.00 96.12 184 LEU A O 1
ATOM 1517 N N . LEU A 1 185 ? 15.257 -2.059 -9.967 1.00 95.56 185 LEU A N 1
ATOM 1518 C CA . LEU A 1 185 ? 15.158 -2.691 -11.278 1.00 95.56 185 LEU A CA 1
ATOM 1519 C C . LEU A 1 185 ? 14.228 -3.908 -11.272 1.00 95.56 185 LEU A C 1
ATOM 1521 O O . LEU A 1 185 ? 13.422 -4.068 -12.188 1.00 95.56 185 LEU A O 1
ATOM 1525 N N . GLN A 1 186 ? 14.307 -4.738 -10.233 1.00 96.31 186 GLN A N 1
ATOM 1526 C CA . GLN A 1 186 ? 13.454 -5.913 -10.076 1.00 96.31 186 GLN A CA 1
ATOM 1527 C C . GLN A 1 186 ? 11.988 -5.539 -9.856 1.00 96.31 186 GLN A C 1
ATOM 1529 O O . GLN A 1 186 ? 11.116 -6.111 -10.509 1.00 96.31 186 GLN A O 1
ATOM 1534 N N . ALA A 1 187 ? 11.710 -4.550 -9.004 1.00 96.00 187 ALA A N 1
ATOM 1535 C CA . ALA A 1 187 ? 10.350 -4.091 -8.750 1.00 96.00 187 ALA A CA 1
ATOM 1536 C C . ALA A 1 187 ? 9.694 -3.535 -10.026 1.00 96.00 187 ALA A C 1
ATOM 1538 O O . ALA A 1 187 ? 8.540 -3.834 -10.318 1.00 96.00 187 ALA A O 1
ATOM 1539 N N . VAL A 1 188 ? 10.433 -2.776 -10.839 1.00 94.25 188 VAL A N 1
ATOM 1540 C CA . VAL A 1 188 ? 9.879 -2.223 -12.082 1.00 94.25 188 VAL A CA 1
ATOM 1541 C C . VAL A 1 188 ? 9.694 -3.298 -13.160 1.00 94.25 188 VAL A C 1
ATOM 1543 O O . VAL A 1 188 ? 8.635 -3.343 -13.783 1.00 94.25 188 VAL A O 1
ATOM 1546 N N . LYS A 1 189 ? 10.684 -4.176 -13.378 1.00 91.88 189 LYS A N 1
ATOM 1547 C CA . LYS A 1 189 ? 10.632 -5.178 -14.459 1.00 91.88 189 LYS A CA 1
ATOM 1548 C C . LYS A 1 189 ? 9.758 -6.390 -14.148 1.00 91.88 189 LYS A C 1
ATOM 1550 O O . LYS A 1 189 ? 9.066 -6.856 -15.042 1.00 91.88 189 LYS A O 1
ATOM 1555 N N . HIS A 1 190 ? 9.832 -6.926 -12.933 1.00 93.00 190 HIS A N 1
ATOM 1556 C CA . HIS A 1 190 ? 9.227 -8.222 -12.606 1.00 93.00 190 HIS A CA 1
ATOM 1557 C C . HIS A 1 190 ? 7.978 -8.095 -11.742 1.00 93.00 190 HIS A C 1
ATOM 1559 O O . HIS A 1 190 ? 7.059 -8.880 -11.918 1.00 93.00 190 HIS A O 1
ATOM 1565 N N . LEU A 1 191 ? 7.920 -7.120 -10.828 1.00 92.56 191 LEU A N 1
ATOM 1566 C CA . LEU A 1 191 ? 6.740 -6.951 -9.973 1.00 92.56 191 LEU A CA 1
ATOM 1567 C C . LEU A 1 191 ? 5.647 -6.129 -10.663 1.00 92.56 191 LEU A C 1
ATOM 1569 O O . LEU A 1 191 ? 4.477 -6.484 -10.602 1.00 92.56 191 LEU A O 1
ATOM 1573 N N . LEU A 1 192 ? 6.027 -5.024 -11.305 1.00 91.38 192 LEU A N 1
ATOM 1574 C CA . LEU A 1 192 ? 5.096 -4.168 -12.042 1.00 91.38 192 LEU A CA 1
ATOM 1575 C C . LEU A 1 192 ? 4.989 -4.528 -13.530 1.00 91.38 192 LEU A C 1
ATOM 1577 O O . LEU A 1 192 ? 4.187 -3.923 -14.237 1.00 91.38 192 LEU A O 1
ATOM 1581 N N . GLU A 1 193 ? 5.815 -5.466 -14.006 1.00 90.62 193 GLU A N 1
ATOM 1582 C CA . GLU A 1 193 ? 5.849 -5.915 -15.406 1.00 90.62 193 GLU A CA 1
ATOM 1583 C C . GLU A 1 193 ? 5.935 -4.746 -16.408 1.00 90.62 193 GLU A C 1
ATOM 1585 O O . GLU A 1 193 ? 5.291 -4.727 -17.464 1.00 90.62 193 GLU A O 1
ATOM 1590 N N . LEU A 1 194 ? 6.713 -3.712 -16.063 1.00 89.81 194 LEU A N 1
ATOM 1591 C CA . LEU A 1 194 ? 6.870 -2.520 -16.891 1.00 89.81 194 LEU A CA 1
ATOM 1592 C C . LEU A 1 194 ? 8.088 -2.639 -17.817 1.00 89.81 194 LEU A C 1
ATOM 1594 O O . LEU A 1 194 ? 9.123 -3.195 -17.435 1.00 89.81 194 LEU A O 1
ATOM 1598 N N . PRO A 1 195 ? 8.034 -2.020 -19.010 1.00 88.00 195 PRO A N 1
ATOM 1599 C CA . PRO A 1 195 ? 9.217 -1.825 -19.837 1.00 88.00 195 PRO A CA 1
ATOM 1600 C C . PRO A 1 195 ? 10.302 -1.032 -19.093 1.00 88.00 195 PRO A C 1
ATOM 1602 O O . PRO A 1 195 ? 9.998 -0.078 -18.374 1.00 88.00 195 PRO A O 1
ATOM 1605 N N . LEU A 1 196 ? 11.581 -1.355 -19.334 1.00 86.69 196 LEU A N 1
ATOM 1606 C CA . LEU A 1 196 ? 12.734 -0.686 -18.704 1.00 86.69 196 LEU A CA 1
ATOM 1607 C C . LEU A 1 196 ? 12.665 0.847 -18.835 1.00 86.69 196 LEU A C 1
ATOM 1609 O O . LEU A 1 196 ? 12.917 1.561 -17.871 1.00 86.69 196 LEU A O 1
ATOM 1613 N N . ASN A 1 197 ? 12.288 1.334 -20.015 1.00 85.69 197 ASN A N 1
ATOM 1614 C CA . ASN A 1 197 ? 12.194 2.752 -20.363 1.00 85.69 197 ASN A CA 1
ATOM 1615 C C . ASN A 1 197 ? 10.889 3.427 -19.899 1.00 85.69 197 ASN A C 1
ATOM 1617 O O . ASN A 1 197 ? 10.631 4.571 -20.277 1.00 85.69 197 ASN A O 1
ATOM 1621 N N . LEU A 1 198 ? 10.053 2.725 -19.123 1.00 85.31 198 LEU A N 1
ATOM 1622 C CA . LEU A 1 198 ? 8.761 3.205 -18.625 1.00 85.31 198 LEU A CA 1
ATOM 1623 C C . LEU A 1 198 ? 7.835 3.706 -19.745 1.00 85.31 198 LEU A C 1
ATOM 1625 O O . LEU A 1 198 ? 7.028 4.618 -19.546 1.00 85.31 198 LEU A O 1
ATOM 1629 N N . THR A 1 199 ? 7.966 3.138 -20.948 1.00 81.06 199 THR A N 1
ATOM 1630 C CA . THR A 1 199 ? 7.064 3.474 -22.049 1.00 81.06 199 THR A CA 1
ATOM 1631 C C . THR A 1 199 ? 5.655 3.012 -21.706 1.00 81.06 199 THR A C 1
ATOM 1633 O O . THR A 1 199 ? 5.415 1.850 -21.389 1.00 81.06 199 THR A O 1
ATOM 1636 N N . VAL A 1 200 ? 4.714 3.957 -21.728 1.00 73.38 200 VAL A N 1
ATOM 1637 C CA . VAL A 1 200 ? 3.31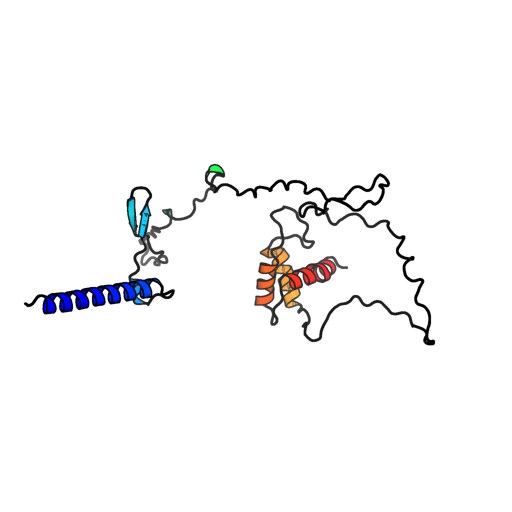3 3.697 -21.396 1.00 73.38 200 VAL A CA 1
ATOM 1638 C C . VAL A 1 200 ? 2.687 2.929 -22.556 1.00 73.38 200 VAL A C 1
ATOM 1640 O O . VAL A 1 200 ? 2.351 3.517 -23.582 1.00 73.38 200 VAL A O 1
ATOM 1643 N N . VAL A 1 201 ? 2.565 1.610 -22.403 1.00 72.06 201 VAL A N 1
ATOM 1644 C CA . VAL A 1 201 ? 1.908 0.729 -23.387 1.00 72.06 201 VAL A CA 1
ATOM 1645 C C . VAL A 1 201 ? 0.383 0.814 -23.259 1.00 72.06 201 VAL A C 1
ATOM 1647 O O . VAL A 1 201 ? -0.334 0.746 -24.253 1.00 72.06 201 VAL A O 1
ATOM 1650 N N . SER A 1 202 ? -0.117 1.021 -22.038 1.00 72.75 202 SER A N 1
ATOM 1651 C CA . SER A 1 202 ? -1.538 1.156 -21.713 1.00 72.75 202 SER A CA 1
ATOM 1652 C C . SER A 1 202 ? -1.730 2.216 -20.621 1.00 72.75 202 SER A C 1
ATOM 1654 O O . SER A 1 202 ? -0.864 2.333 -19.751 1.00 72.75 202 SER A O 1
ATOM 1656 N N . PRO A 1 203 ? -2.850 2.967 -20.599 1.00 68.06 203 PRO A N 1
ATOM 1657 C CA . PRO A 1 203 ? -3.170 3.900 -19.516 1.00 68.06 203 PRO A CA 1
ATOM 1658 C C . PRO A 1 203 ? -3.207 3.269 -18.114 1.00 68.06 203 PRO A C 1
ATOM 1660 O O . PRO A 1 203 ? -3.032 3.987 -17.135 1.00 68.06 203 PRO A O 1
ATOM 1663 N N . ALA A 1 204 ? -3.402 1.948 -18.012 1.00 72.44 204 ALA A N 1
ATOM 1664 C CA . ALA A 1 204 ? -3.337 1.207 -16.748 1.00 72.44 204 ALA A CA 1
ATOM 1665 C C . ALA A 1 204 ? -1.894 0.899 -16.287 1.00 72.44 204 ALA A C 1
ATOM 1667 O O . ALA A 1 204 ? -1.678 0.520 -15.141 1.00 72.44 204 ALA A O 1
ATOM 1668 N N . HIS A 1 205 ? -0.898 1.095 -17.158 1.00 73.31 205 HIS A N 1
ATOM 1669 C CA . HIS A 1 205 ? 0.508 0.721 -16.948 1.00 73.31 205 HIS A CA 1
ATOM 1670 C C . HIS A 1 205 ? 1.332 1.894 -16.393 1.00 73.31 205 HIS A C 1
ATOM 1672 O O . HIS A 1 205 ? 2.379 2.269 -16.926 1.00 73.31 205 HIS A O 1
ATOM 1678 N N . THR A 1 206 ? 0.830 2.541 -15.340 1.00 81.12 206 THR A N 1
ATOM 1679 C CA . THR A 1 206 ? 1.557 3.616 -14.650 1.00 81.12 206 THR A CA 1
ATOM 1680 C C . THR A 1 206 ? 2.387 3.050 -13.496 1.00 81.12 206 THR A C 1
ATOM 1682 O O . THR A 1 206 ? 1.820 2.366 -12.645 1.00 81.12 206 THR A O 1
ATOM 1685 N N . PRO A 1 207 ? 3.696 3.356 -13.400 1.00 87.81 207 PRO A N 1
ATOM 1686 C CA . PRO A 1 207 ? 4.533 2.861 -12.312 1.00 87.81 207 PRO A CA 1
ATOM 1687 C C . PRO A 1 207 ? 4.042 3.330 -10.942 1.00 87.81 207 PRO A C 1
ATOM 1689 O O . PRO A 1 207 ? 3.994 4.532 -10.666 1.00 87.81 207 PRO A O 1
ATOM 1692 N N . ASN A 1 208 ? 3.727 2.367 -10.072 1.00 93.56 208 ASN A N 1
ATOM 1693 C CA . ASN A 1 208 ? 3.430 2.611 -8.666 1.00 93.56 208 ASN A CA 1
ATOM 1694 C C . ASN A 1 208 ? 4.739 2.776 -7.880 1.00 93.56 208 ASN A C 1
ATOM 1696 O O . ASN A 1 208 ? 5.318 1.814 -7.377 1.00 93.56 208 ASN A O 1
ATOM 1700 N N . TRP A 1 209 ? 5.217 4.015 -7.791 1.00 95.56 209 TRP A N 1
ATOM 1701 C CA . TRP A 1 209 ? 6.471 4.332 -7.108 1.00 95.56 209 TRP A CA 1
ATOM 1702 C C . TRP A 1 209 ? 6.416 4.188 -5.587 1.00 95.56 209 TRP A C 1
ATOM 1704 O O . TRP A 1 209 ? 7.475 4.066 -4.975 1.00 95.56 209 TRP A O 1
ATOM 1714 N N . ASP A 1 210 ? 5.228 4.212 -4.982 1.00 96.12 210 ASP A N 1
ATOM 1715 C CA . ASP A 1 210 ? 5.079 3.992 -3.541 1.00 96.12 210 ASP A CA 1
ATOM 1716 C C . ASP A 1 210 ? 5.320 2.511 -3.214 1.00 96.12 210 ASP A C 1
ATOM 1718 O O . ASP A 1 210 ? 6.155 2.209 -2.367 1.00 96.12 210 ASP A O 1
ATOM 1722 N N . LEU A 1 211 ? 4.760 1.591 -4.010 1.00 95.88 211 LEU A N 1
ATOM 1723 C CA . LEU A 1 211 ? 5.077 0.160 -3.902 1.00 95.88 211 LEU A CA 1
ATOM 1724 C C . LEU A 1 211 ? 6.570 -0.122 -4.133 1.00 95.88 211 LEU A C 1
ATOM 1726 O O . LEU A 1 211 ? 7.194 -0.875 -3.391 1.00 95.88 211 LEU A O 1
ATOM 1730 N N . VAL A 1 212 ? 7.161 0.486 -5.167 1.00 96.75 212 VAL A N 1
ATOM 1731 C CA . VAL A 1 212 ? 8.599 0.335 -5.451 1.00 96.75 212 VAL A CA 1
ATOM 1732 C C . VAL A 1 212 ? 9.442 0.832 -4.273 1.00 96.75 212 VAL A C 1
ATOM 1734 O O . VAL A 1 212 ? 10.428 0.196 -3.909 1.00 96.75 212 VAL A O 1
ATOM 1737 N N . SER A 1 213 ? 9.046 1.950 -3.663 1.00 97.00 213 SER A N 1
ATOM 1738 C CA . SER A 1 213 ? 9.671 2.484 -2.454 1.00 97.00 213 SER A CA 1
ATOM 1739 C C . SER A 1 213 ? 9.606 1.484 -1.299 1.00 97.00 213 SER A C 1
ATOM 1741 O O . SER A 1 213 ? 10.627 1.246 -0.661 1.00 97.00 213 SER A O 1
ATOM 1743 N N . ASP A 1 214 ? 8.467 0.835 -1.065 1.00 97.19 214 ASP A N 1
ATOM 1744 C CA . ASP A 1 214 ? 8.325 -0.163 0.004 1.00 97.19 214 ASP A CA 1
ATOM 1745 C C . ASP A 1 214 ? 9.260 -1.368 -0.191 1.00 97.19 214 ASP A C 1
ATOM 1747 O O . ASP A 1 214 ? 9.943 -1.781 0.748 1.00 97.19 214 ASP A O 1
ATOM 1751 N N . VAL A 1 215 ? 9.376 -1.875 -1.424 1.00 96.88 215 VAL A N 1
ATOM 1752 C CA . VAL A 1 215 ? 10.299 -2.975 -1.771 1.00 96.88 215 VAL A CA 1
ATOM 1753 C C . VAL A 1 215 ? 11.765 -2.572 -1.584 1.00 96.88 215 VAL A C 1
ATOM 1755 O O . VAL A 1 215 ? 12.581 -3.341 -1.078 1.00 96.88 215 VAL A O 1
ATOM 1758 N N . VAL A 1 216 ? 12.138 -1.354 -1.979 1.00 96.31 216 VAL A N 1
ATOM 1759 C CA . VAL A 1 216 ? 13.507 -0.856 -1.771 1.00 96.31 216 VAL A CA 1
ATOM 1760 C C . VAL A 1 216 ? 13.787 -0.690 -0.277 1.00 96.31 216 VAL A C 1
ATOM 1762 O O . VAL A 1 216 ? 14.846 -1.093 0.202 1.00 96.31 216 VAL A O 1
ATOM 1765 N N . ASN A 1 217 ? 12.825 -0.170 0.483 1.00 96.25 217 ASN A N 1
ATOM 1766 C CA . ASN A 1 217 ? 12.961 0.054 1.918 1.00 96.25 217 ASN A CA 1
ATOM 1767 C C . ASN A 1 217 ? 12.983 -1.238 2.741 1.00 96.25 217 ASN A C 1
ATOM 1769 O O . ASN A 1 217 ? 13.577 -1.239 3.815 1.00 96.25 217 ASN A O 1
ATOM 1773 N N . SER A 1 218 ? 12.431 -2.351 2.244 1.00 95.75 218 SER A N 1
ATOM 1774 C CA . SER A 1 218 ? 12.538 -3.646 2.931 1.00 95.75 218 SER A CA 1
ATOM 1775 C C . SER A 1 218 ? 13.956 -4.225 2.903 1.00 95.75 218 SER A C 1
ATOM 1777 O O . SER A 1 218 ? 14.286 -5.083 3.719 1.00 95.75 218 SER A O 1
ATOM 1779 N N . CYS A 1 219 ? 14.792 -3.791 1.953 1.00 91.44 219 CYS A N 1
ATOM 1780 C CA . CYS A 1 219 ? 16.177 -4.247 1.800 1.00 91.44 219 CYS A CA 1
ATOM 1781 C C . CYS A 1 219 ? 17.222 -3.144 2.046 1.00 91.44 219 CYS A C 1
ATOM 1783 O O . CYS A 1 219 ? 18.424 -3.425 2.077 1.00 91.44 219 CYS A O 1
ATOM 1785 N N . SER A 1 220 ? 16.779 -1.900 2.240 1.00 91.94 220 SER A N 1
ATOM 1786 C CA . SER A 1 220 ? 17.640 -0.763 2.549 1.00 91.94 220 SER A CA 1
ATOM 1787 C C . SER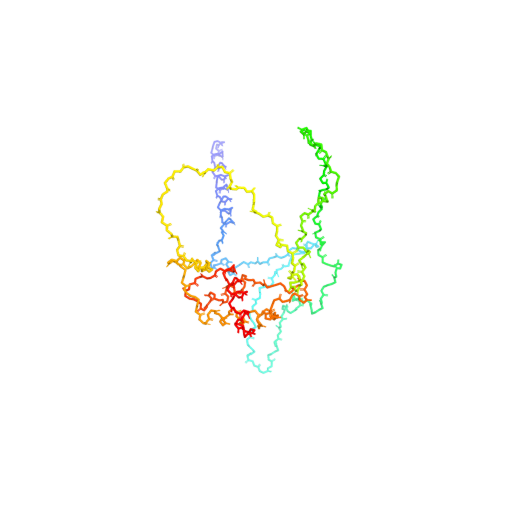 A 1 220 ? 17.802 -0.548 4.052 1.00 91.94 220 SER A C 1
ATOM 1789 O O . SER A 1 220 ? 16.955 -0.902 4.866 1.00 91.94 220 SER A O 1
ATOM 1791 N N . ARG A 1 221 ? 18.920 0.079 4.428 1.00 90.06 221 ARG A N 1
ATOM 1792 C CA . ARG A 1 221 ? 19.177 0.565 5.792 1.00 90.06 221 ARG A CA 1
ATOM 1793 C C . ARG A 1 221 ? 18.674 1.990 6.011 1.00 90.06 221 ARG A C 1
ATOM 1795 O O . ARG A 1 221 ? 18.638 2.446 7.149 1.00 90.06 221 ARG A O 1
ATOM 1802 N N . ILE A 1 222 ? 18.351 2.705 4.934 1.00 91.62 222 ILE A N 1
ATOM 1803 C CA . ILE A 1 222 ? 17.881 4.086 4.967 1.00 91.62 222 ILE A CA 1
ATOM 1804 C C . ILE A 1 222 ? 16.575 4.166 4.196 1.00 91.62 222 ILE A C 1
ATOM 1806 O O . ILE A 1 222 ? 16.442 3.613 3.111 1.00 91.62 222 ILE A O 1
ATOM 1810 N N . TYR A 1 223 ? 15.630 4.922 4.739 1.00 94.06 223 TYR A N 1
ATOM 1811 C CA . TYR A 1 223 ? 14.393 5.210 4.039 1.00 94.06 223 TYR A CA 1
ATOM 1812 C C . TYR A 1 223 ? 14.645 5.986 2.734 1.00 94.06 223 TYR A C 1
ATOM 1814 O O . TYR A 1 223 ? 15.236 7.070 2.728 1.00 94.06 223 TYR A O 1
ATOM 1822 N N . ARG A 1 224 ? 14.144 5.446 1.625 1.00 94.31 224 ARG A N 1
ATOM 1823 C CA . ARG A 1 224 ? 14.091 6.056 0.298 1.00 94.31 224 ARG A CA 1
ATOM 1824 C C . ARG A 1 224 ? 12.637 6.330 -0.046 1.00 94.31 224 ARG A C 1
ATOM 1826 O O . ARG A 1 224 ? 11.823 5.421 -0.095 1.00 94.31 224 ARG A O 1
ATOM 1833 N N . SER A 1 225 ? 12.311 7.588 -0.316 1.00 95.75 225 SER A N 1
ATOM 1834 C CA . SER A 1 225 ? 10.967 7.972 -0.756 1.00 95.75 225 SER A CA 1
ATOM 1835 C C . SER A 1 225 ? 10.684 7.535 -2.197 1.00 95.75 225 SER A C 1
ATOM 1837 O O . SER A 1 225 ? 11.596 7.417 -3.022 1.00 95.75 225 SER A O 1
ATOM 1839 N N . SER A 1 226 ? 9.403 7.424 -2.551 1.00 96.12 226 SER A N 1
ATOM 1840 C CA . SER A 1 226 ? 8.951 7.140 -3.921 1.00 96.12 226 SER A CA 1
ATOM 1841 C C . SER A 1 226 ? 9.495 8.127 -4.959 1.00 96.12 226 SER A C 1
ATOM 1843 O O . SER A 1 226 ? 9.896 7.739 -6.058 1.00 96.12 226 SER A O 1
ATOM 1845 N N . LYS A 1 227 ? 9.628 9.408 -4.595 1.00 95.69 227 LYS A N 1
ATOM 1846 C CA . LYS A 1 227 ? 10.254 10.434 -5.448 1.00 95.69 227 LYS A CA 1
ATOM 1847 C C . LYS A 1 227 ? 11.747 10.181 -5.678 1.00 95.69 227 LYS A C 1
ATOM 1849 O O . LYS A 1 227 ? 12.226 10.371 -6.796 1.00 95.69 227 LYS A O 1
ATOM 1854 N N . GLN A 1 228 ? 12.477 9.764 -4.642 1.00 94.94 228 GLN A N 1
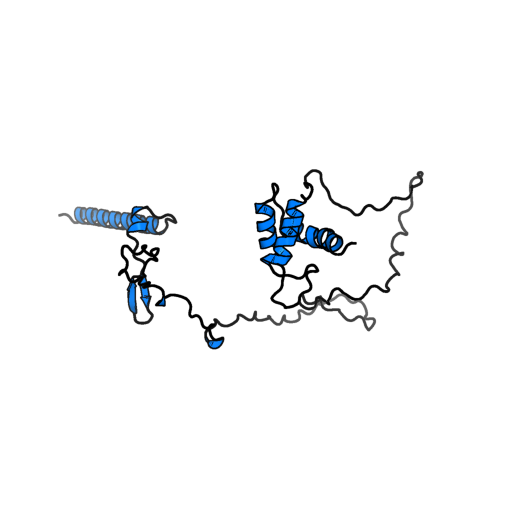ATOM 1855 C CA . GLN A 1 228 ? 13.902 9.435 -4.749 1.00 94.94 228 GLN A CA 1
ATOM 1856 C C . GLN A 1 228 ? 14.109 8.181 -5.605 1.00 94.94 228 GLN A C 1
ATOM 1858 O O . GLN A 1 228 ? 14.944 8.207 -6.505 1.00 94.94 228 GLN A O 1
ATOM 1863 N N . CYS A 1 229 ? 13.298 7.142 -5.385 1.00 95.69 229 CYS A N 1
ATOM 1864 C CA . CYS A 1 229 ? 13.282 5.913 -6.181 1.00 95.69 229 CYS A CA 1
ATOM 1865 C C . CYS A 1 229 ? 13.069 6.206 -7.668 1.00 95.69 229 CYS A C 1
ATOM 1867 O O . CYS A 1 229 ? 13.866 5.795 -8.510 1.00 95.69 229 CYS A O 1
ATOM 1869 N N . ARG A 1 230 ? 12.052 7.013 -7.985 1.00 95.62 230 ARG A N 1
ATOM 1870 C CA . ARG A 1 230 ? 11.774 7.445 -9.354 1.00 95.62 230 ARG A CA 1
ATOM 1871 C C . ARG A 1 230 ? 12.947 8.195 -9.984 1.00 95.62 230 ARG A C 1
ATOM 1873 O O . ARG A 1 230 ? 13.360 7.871 -11.092 1.00 95.62 230 ARG A O 1
ATOM 1880 N N . SER A 1 231 ? 13.482 9.196 -9.283 1.00 94.94 231 SER A N 1
ATOM 1881 C CA . SER A 1 231 ? 14.596 10.009 -9.788 1.00 94.94 231 SER A CA 1
ATOM 1882 C C . SER A 1 231 ? 15.847 9.164 -10.044 1.00 94.94 231 SER A C 1
ATOM 1884 O O . SER A 1 231 ? 16.501 9.322 -11.075 1.00 94.94 231 SER A O 1
ATOM 1886 N N . ARG A 1 232 ? 16.167 8.234 -9.136 1.00 95.12 232 ARG A N 1
ATOM 1887 C CA . ARG A 1 232 ? 17.293 7.306 -9.285 1.00 95.12 232 ARG A CA 1
ATOM 1888 C C . ARG A 1 232 ? 17.093 6.375 -10.478 1.00 95.12 232 ARG A C 1
ATOM 1890 O O . ARG A 1 232 ? 18.016 6.202 -11.271 1.00 95.12 232 ARG A O 1
ATOM 1897 N N . TYR A 1 233 ? 15.890 5.824 -10.628 1.00 95.00 233 TYR A N 1
ATOM 1898 C CA . TYR A 1 233 ? 15.568 4.925 -11.728 1.00 95.00 233 TYR A CA 1
ATOM 1899 C C . TYR A 1 233 ? 15.699 5.625 -13.088 1.00 95.00 233 TYR A C 1
ATOM 1901 O O . TYR A 1 233 ? 16.430 5.151 -13.954 1.00 95.00 233 TYR A O 1
ATOM 1909 N N . GLU A 1 234 ? 15.072 6.796 -13.248 1.00 93.81 234 GLU A N 1
ATOM 1910 C CA . GLU A 1 234 ? 15.086 7.558 -14.505 1.00 93.81 234 GLU A CA 1
ATOM 1911 C C . GLU A 1 234 ? 16.495 8.059 -14.887 1.00 93.81 234 GLU A C 1
ATOM 1913 O O . GLU A 1 234 ? 16.864 8.010 -16.059 1.00 93.81 234 GLU A O 1
ATOM 1918 N N . ASN A 1 235 ? 17.295 8.524 -13.918 1.00 93.19 235 ASN A N 1
ATOM 1919 C CA . ASN A 1 235 ? 18.568 9.200 -14.204 1.00 93.19 235 ASN A CA 1
ATOM 1920 C C . ASN A 1 235 ? 19.809 8.302 -14.125 1.00 93.19 235 ASN A C 1
ATOM 1922 O O . ASN A 1 235 ? 20.854 8.689 -14.645 1.00 93.19 235 ASN A O 1
ATOM 1926 N N . VAL A 1 236 ? 19.733 7.150 -13.452 1.00 93.00 236 VAL A N 1
ATOM 1927 C CA . VAL A 1 236 ? 20.901 6.280 -13.217 1.00 93.00 236 VAL A CA 1
ATOM 1928 C C . VAL A 1 236 ? 20.664 4.867 -13.725 1.00 93.00 236 VAL A C 1
ATOM 1930 O O . VAL A 1 236 ? 21.505 4.349 -14.455 1.00 93.00 236 VAL A O 1
ATOM 1933 N N . ILE A 1 237 ? 19.529 4.251 -13.387 1.00 93.38 237 ILE A N 1
ATOM 1934 C CA . ILE A 1 237 ? 19.270 2.853 -13.763 1.00 93.38 237 ILE A CA 1
ATOM 1935 C C . ILE A 1 237 ? 18.998 2.732 -15.262 1.00 93.38 237 ILE A C 1
ATOM 1937 O O . ILE A 1 237 ? 19.648 1.928 -15.920 1.00 93.38 237 ILE A O 1
ATOM 1941 N N . ILE A 1 238 ? 18.104 3.552 -15.827 1.00 92.19 238 ILE A N 1
ATOM 1942 C CA . ILE A 1 238 ? 17.789 3.486 -17.264 1.00 92.19 238 ILE A CA 1
ATOM 1943 C C . ILE A 1 238 ? 19.044 3.696 -18.134 1.00 92.19 238 ILE A C 1
ATOM 1945 O O . ILE A 1 238 ? 19.319 2.825 -18.958 1.00 92.19 238 ILE A O 1
ATOM 1949 N N . PRO A 1 239 ? 19.852 4.768 -17.964 1.00 90.44 239 PRO A N 1
ATOM 1950 C CA . PRO A 1 239 ? 21.046 4.964 -18.793 1.00 90.44 239 PRO A CA 1
ATOM 1951 C C . PRO A 1 239 ? 22.064 3.827 -18.664 1.00 90.44 239 PRO A C 1
ATOM 1953 O O . PRO A 1 239 ? 22.606 3.380 -19.674 1.00 90.44 239 PRO A O 1
ATOM 1956 N N . ARG A 1 240 ? 22.265 3.315 -17.441 1.00 90.25 240 ARG A N 1
ATOM 1957 C CA . ARG A 1 240 ? 23.176 2.198 -17.161 1.00 90.25 240 ARG A CA 1
ATOM 1958 C C . ARG A 1 240 ? 22.751 0.920 -17.881 1.00 90.25 240 ARG A C 1
ATOM 1960 O O . ARG A 1 240 ? 23.587 0.258 -18.487 1.00 90.25 240 ARG A O 1
ATOM 1967 N N . GLU A 1 241 ? 21.469 0.575 -17.817 1.00 88.31 241 GLU A N 1
ATOM 1968 C CA . GLU A 1 241 ? 20.923 -0.631 -18.449 1.00 88.31 241 GLU A CA 1
ATOM 1969 C C . GLU A 1 241 ? 20.846 -0.503 -19.982 1.00 88.31 241 GLU A C 1
ATOM 1971 O O . GLU A 1 241 ? 20.935 -1.501 -20.693 1.00 88.31 241 G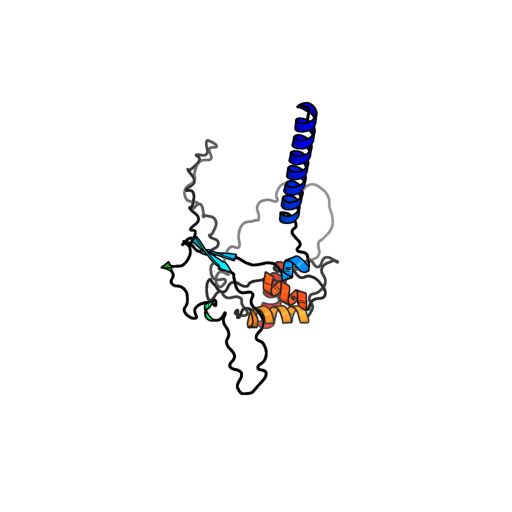LU A O 1
ATOM 1976 N N . GLU A 1 242 ? 20.729 0.720 -20.508 1.00 85.56 242 GLU A N 1
ATOM 1977 C CA . GLU A 1 242 ? 20.817 1.018 -21.945 1.00 85.56 242 GLU A CA 1
ATOM 1978 C C . GLU A 1 242 ? 22.267 1.084 -22.475 1.00 85.56 242 GLU A C 1
ATOM 1980 O O . GLU A 1 242 ? 22.464 1.271 -23.678 1.00 85.56 242 GLU A O 1
ATOM 1985 N N . GLY A 1 243 ? 23.278 0.929 -21.610 1.00 75.81 243 GLY A N 1
ATOM 1986 C CA . GLY A 1 243 ? 24.697 0.926 -21.983 1.00 75.81 243 GLY A CA 1
ATOM 1987 C C . GLY A 1 243 ? 25.274 2.302 -22.343 1.00 75.81 243 GLY A C 1
ATOM 1988 O O . GLY A 1 243 ? 26.201 2.369 -23.153 1.00 75.81 243 GLY A O 1
ATOM 1989 N N . LYS A 1 244 ? 24.714 3.386 -21.790 1.00 56.91 244 LYS A N 1
ATOM 1990 C CA . LYS A 1 244 ? 25.141 4.779 -22.017 1.00 56.91 244 LYS A CA 1
ATOM 1991 C C . LYS A 1 244 ? 25.987 5.342 -20.882 1.00 56.91 244 LYS A C 1
ATOM 1993 O O . LYS A 1 244 ? 25.744 4.976 -19.712 1.00 56.91 244 LYS A O 1
#

Foldseek 3Di:
DDPVVVVVVVVVVVVVVVVVVVVVVVVVPDPDDDPVCVVPDFDWDQDPVRDIDTDDDDDPFDPAPDPPRDGDDPCPVVDDDPDDDDPVPDDPDDDPPPDPDDDDDDPDDDDDDDDDDPPPPDDDPVPPPFPDDDDDDDDDDDPPDPPPDDDDDDDDDDDDDDDDPPPPPDVPDDDDDPLLLVLLQCCQCPVLVADLQNGPPDPVSHDPLQVSQVSSVVVDPDRDHSVNSVVCSNPPVSCVVVVD